Protein AF-A0A915EVC3-F1 (afdb_monomer_lite)

Organism: NCBI:txid166011

Foldseek 3Di:
DDPPPPDPFDKWFFALVLQLVLQQLLCVVAPDDPVLSNVLSCLQQLCLLLVNNVQHPLCSVVVSVVRVVVQAACVVVQLVQQLVCCVVPVGRDGDDDSHDDDGDPVVSVVVSVVSVLDLVSCVVVVPQFHRLQFWDALVRGRGRGSCRCVVNIHTQFQLGDDVVSPSVVRVVVQVVCQCVPAVVVVHAGDPRPDDPVDPPDDDPDDPVDDDDDVCRSSVVSSVVSVVVNGRMDGPVSVVSSVVVCVVSVGDRGDMDD

Secondary structure (DSSP, 8-state):
--S-----PPEEEE-HHHHHHHHHHHHTTS---HHHHHHHHHHHHHHHHTT-GGGTGGGHHHHHHHHHTT----HHHHHHHHHHHHHHHS-------S------HHHHHHHHHTTT-SHHHHHHTT-S---TTSEE-TTS-B-S-HHHHHTT-EEPPTTTTSTTTTHHHHHHHHHHHHIIIIITTT---GGGSPPTT---SPPSS-TTSPPPPTTHHHHHHHHHHHHHTSEEEEHHHHHHHHHHHHHHTPPPPPEE-

Structure (mmCIF, N/CA/C/O backbone):
data_AF-A0A915EVC3-F1
#
_entry.id   AF-A0A915EVC3-F1
#
loop_
_atom_site.group_PDB
_atom_site.id
_atom_site.type_symbol
_atom_site.label_atom_id
_atom_site.label_alt_id
_atom_site.label_comp_id
_atom_site.label_asym_id
_atom_site.label_entity_id
_atom_site.label_seq_id
_atom_site.pdbx_PDB_ins_code
_atom_site.Cartn_x
_atom_site.Cartn_y
_atom_site.Cartn_z
_atom_site.occupancy
_atom_site.B_iso_or_equiv
_atom_site.auth_seq_id
_atom_site.auth_comp_id
_atom_site.auth_asym_id
_atom_site.auth_atom_id
_atom_site.pdbx_PDB_model_num
ATOM 1 N N . MET A 1 1 ? 20.631 9.349 18.123 1.00 31.88 1 MET A N 1
ATOM 2 C CA . MET A 1 1 ? 19.531 9.405 19.107 1.00 31.88 1 MET A CA 1
ATOM 3 C C . MET A 1 1 ? 19.231 7.955 19.432 1.00 31.88 1 MET A C 1
ATOM 5 O O . MET A 1 1 ? 18.872 7.229 18.519 1.00 31.88 1 MET A O 1
ATOM 9 N N . SER A 1 2 ? 19.628 7.517 20.624 1.00 28.47 2 SER A N 1
ATOM 10 C CA . SER A 1 2 ? 19.847 6.119 21.016 1.00 28.47 2 SER A CA 1
ATOM 11 C C . SER A 1 2 ? 18.557 5.298 21.127 1.00 28.47 2 SER A C 1
ATOM 13 O O . SER A 1 2 ? 17.528 5.808 21.561 1.00 28.47 2 SER A O 1
ATOM 15 N N . GLU A 1 3 ? 18.653 4.015 20.769 1.00 35.81 3 GLU A N 1
ATOM 16 C CA . GLU A 1 3 ? 17.611 2.969 20.782 1.00 35.81 3 GLU A CA 1
ATOM 17 C C . GLU A 1 3 ? 17.155 2.527 22.196 1.00 35.81 3 GLU A C 1
ATOM 19 O O . GLU A 1 3 ? 16.534 1.484 22.354 1.00 35.81 3 GLU A O 1
ATOM 24 N N . GLU A 1 4 ? 17.399 3.318 23.243 1.00 32.06 4 GLU A N 1
ATOM 25 C CA . GLU A 1 4 ? 17.204 2.912 24.651 1.00 32.06 4 GLU A CA 1
ATOM 26 C C . GLU A 1 4 ? 15.920 3.446 25.314 1.00 32.06 4 GLU A C 1
ATOM 28 O O . GLU A 1 4 ? 15.832 3.513 26.535 1.00 32.06 4 GLU A O 1
ATOM 33 N N . ASN A 1 5 ? 14.890 3.813 24.544 1.00 31.42 5 ASN A N 1
ATOM 34 C CA . ASN A 1 5 ? 13.630 4.318 25.115 1.00 31.42 5 ASN A CA 1
ATOM 35 C C . ASN A 1 5 ? 12.365 3.592 24.621 1.00 31.42 5 ASN A C 1
ATOM 37 O O . ASN A 1 5 ? 11.284 4.180 24.593 1.00 31.42 5 ASN A O 1
ATOM 41 N N . GLN A 1 6 ? 12.470 2.307 24.266 1.00 40.84 6 GLN A N 1
ATOM 42 C CA . GLN A 1 6 ? 11.301 1.420 24.253 1.00 40.84 6 GLN A CA 1
ATOM 43 C C . GLN A 1 6 ? 11.012 0.989 25.697 1.00 40.84 6 GLN A C 1
ATOM 45 O O . GLN A 1 6 ? 11.410 -0.080 26.144 1.00 40.84 6 GLN A O 1
ATOM 50 N N . LEU A 1 7 ? 10.355 1.877 26.449 1.00 40.34 7 LEU A N 1
ATOM 51 C CA . LEU A 1 7 ? 9.610 1.496 27.650 1.00 40.34 7 LEU A CA 1
ATOM 52 C C . LEU A 1 7 ? 8.719 0.291 27.306 1.00 40.34 7 LEU A C 1
ATOM 54 O O . LEU A 1 7 ? 8.200 0.257 26.191 1.00 40.34 7 LEU A O 1
ATOM 58 N N . ASP A 1 8 ? 8.544 -0.646 28.246 1.00 50.94 8 ASP A N 1
ATOM 59 C CA . ASP A 1 8 ? 7.590 -1.772 28.216 1.00 50.94 8 ASP A CA 1
ATOM 60 C C . ASP A 1 8 ? 6.157 -1.277 27.922 1.00 50.94 8 ASP A C 1
ATOM 62 O O . ASP A 1 8 ? 5.292 -1.187 28.798 1.00 50.94 8 ASP A O 1
ATOM 66 N N . GLU A 1 9 ? 5.895 -0.868 26.685 1.00 67.00 9 GLU A N 1
ATOM 67 C CA . GLU A 1 9 ? 4.601 -0.369 26.275 1.00 67.00 9 GLU A CA 1
ATOM 68 C C . GLU A 1 9 ? 3.701 -1.579 26.093 1.00 67.00 9 GLU A C 1
ATOM 70 O O . GLU A 1 9 ? 3.954 -2.460 25.272 1.00 67.00 9 GLU A O 1
ATOM 75 N N . GLN A 1 10 ? 2.642 -1.637 26.896 1.00 77.81 10 GLN A N 1
ATOM 76 C CA . GLN A 1 10 ? 1.689 -2.725 26.812 1.00 77.81 10 GLN A CA 1
ATOM 77 C C . GLN A 1 10 ? 1.092 -2.773 25.397 1.00 77.81 10 GLN A C 1
ATOM 79 O O . GLN A 1 10 ? 0.474 -1.806 24.933 1.00 77.81 10 GLN A O 1
ATOM 84 N N . LEU A 1 11 ? 1.270 -3.919 24.743 1.00 86.31 11 LEU A N 1
ATOM 85 C CA . LEU A 1 11 ? 0.758 -4.201 23.411 1.00 86.31 11 LEU A CA 1
ATOM 86 C C . LEU A 1 11 ? -0.601 -4.896 23.499 1.00 86.31 11 LEU A C 1
ATOM 88 O O . LEU A 1 11 ? -0.878 -5.656 24.428 1.00 86.31 11 LEU A O 1
ATOM 92 N N . TRP A 1 12 ? -1.451 -4.619 22.518 1.00 91.19 12 TRP A N 1
ATOM 93 C CA . TRP A 1 12 ? -2.783 -5.197 22.390 1.00 91.19 12 TRP A CA 1
ATOM 94 C C . TRP A 1 12 ? -2.945 -5.816 21.015 1.00 91.19 12 TRP A C 1
ATOM 96 O O . TRP A 1 12 ? -2.473 -5.257 20.031 1.00 91.19 12 TRP A O 1
ATOM 106 N N . VAL A 1 13 ? -3.649 -6.940 20.932 1.00 92.81 13 VAL A N 1
ATOM 107 C CA . VAL A 1 13 ? -3.872 -7.643 19.668 1.00 92.81 13 VAL A CA 1
ATOM 108 C C . VAL A 1 13 ? -5.344 -7.593 19.284 1.00 92.81 13 VAL A C 1
ATOM 110 O O . VAL A 1 13 ? -6.217 -7.960 20.076 1.00 92.81 13 VAL A O 1
ATOM 113 N N . VAL A 1 14 ? -5.610 -7.186 18.042 1.00 93.12 14 VAL A N 1
ATOM 114 C CA . VAL A 1 14 ? -6.954 -7.083 17.456 1.00 93.12 14 VAL A CA 1
ATOM 115 C C . VAL A 1 14 ? -7.021 -7.926 16.188 1.00 93.12 14 VAL A C 1
ATOM 117 O O . VAL A 1 14 ? -6.166 -7.805 15.312 1.00 93.12 14 VAL A O 1
ATOM 120 N N . SER A 1 15 ? -8.021 -8.796 16.050 1.00 93.00 15 SER A N 1
ATOM 121 C CA . SER A 1 15 ? -8.154 -9.595 14.826 1.00 93.00 15 SER A CA 1
ATOM 122 C C . SER A 1 15 ? -8.570 -8.720 13.634 1.00 93.00 15 SER A C 1
ATOM 124 O O . SER A 1 15 ? -9.303 -7.743 13.791 1.00 93.00 15 SER A O 1
ATOM 126 N N . GLN A 1 16 ? -8.131 -9.085 12.423 1.00 90.69 16 GLN A N 1
ATOM 127 C CA . GLN A 1 16 ? -8.548 -8.402 11.185 1.00 90.69 16 GLN A CA 1
ATOM 128 C C . GLN A 1 16 ? -10.070 -8.380 11.025 1.00 90.69 16 GLN A C 1
ATOM 130 O O . GLN A 1 16 ? -10.628 -7.363 10.626 1.00 90.69 16 GLN A O 1
ATOM 135 N N . GLU A 1 17 ? -10.739 -9.467 11.409 1.00 90.88 17 GLU A N 1
ATOM 136 C CA . GLU A 1 17 ? -12.19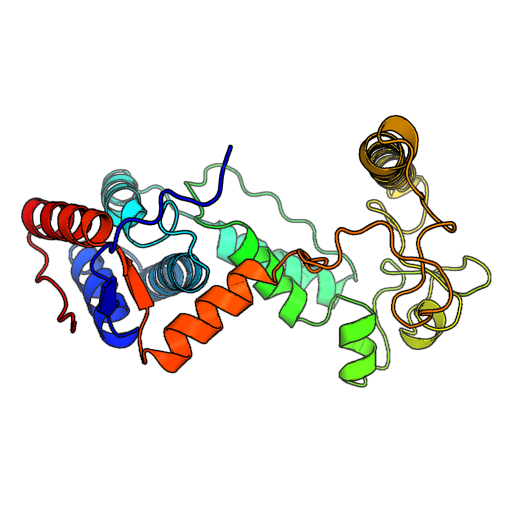6 -9.573 11.369 1.00 90.88 17 GLU A CA 1
ATOM 137 C C . GLU A 1 17 ? -12.869 -8.532 12.275 1.00 90.88 17 GLU A C 1
ATOM 139 O O . GLU A 1 17 ? -13.809 -7.858 11.862 1.00 90.88 17 GLU A O 1
ATOM 144 N N . GLU A 1 18 ? -12.366 -8.354 13.497 1.00 92.31 18 GLU A N 1
ATOM 145 C CA . GLU A 1 18 ? -12.898 -7.372 14.439 1.00 92.31 18 GLU A CA 1
ATOM 146 C C . GLU A 1 18 ? -12.668 -5.931 13.961 1.00 92.31 18 GLU A C 1
ATOM 148 O O . GLU A 1 18 ? -13.564 -5.092 14.063 1.00 92.31 18 GLU A O 1
ATOM 153 N N . MET A 1 19 ? -11.513 -5.645 13.352 1.00 91.19 19 MET A N 1
ATOM 154 C CA . MET A 1 19 ? -11.267 -4.336 12.733 1.00 91.19 19 MET A CA 1
ATOM 155 C C . MET A 1 19 ? -12.185 -4.076 11.546 1.00 91.19 19 MET A C 1
ATOM 157 O O . MET A 1 19 ? -12.731 -2.981 11.416 1.00 91.19 19 MET A O 1
ATOM 161 N N . GLN A 1 20 ? -12.397 -5.079 10.698 1.00 91.19 20 GLN A N 1
ATOM 162 C CA . GLN A 1 20 ? -13.287 -4.955 9.555 1.00 91.19 20 GLN A CA 1
ATOM 163 C C . GLN A 1 20 ? -14.728 -4.704 10.015 1.00 91.19 20 GLN A C 1
ATOM 165 O O . GLN A 1 20 ? -15.369 -3.771 9.529 1.00 91.19 20 GLN A O 1
ATOM 170 N N . LYS A 1 21 ? -15.212 -5.453 11.016 1.00 90.44 21 LYS A N 1
ATOM 171 C CA . LYS A 1 21 ? -16.520 -5.218 11.652 1.00 90.44 21 LYS A CA 1
ATOM 172 C C . LYS A 1 21 ? -16.631 -3.805 12.215 1.00 90.44 21 LYS A C 1
ATOM 174 O O . LYS A 1 21 ? -17.657 -3.157 12.008 1.00 90.44 21 LYS A O 1
ATOM 179 N N . PHE A 1 22 ? -15.596 -3.317 12.895 1.00 91.44 22 PHE A N 1
ATOM 180 C CA . PHE A 1 22 ? -15.575 -1.969 13.459 1.00 91.44 22 PHE A CA 1
ATOM 181 C C . PHE A 1 22 ? -15.708 -0.890 12.378 1.00 91.44 22 PHE A C 1
ATOM 183 O O . PHE A 1 22 ? -16.566 -0.016 12.495 1.00 91.44 22 PHE A O 1
ATOM 190 N N . ILE A 1 23 ? -14.927 -0.984 11.296 1.00 90.69 23 ILE A N 1
ATOM 191 C CA . ILE A 1 23 ? -14.973 -0.024 10.181 1.00 90.69 23 ILE A CA 1
ATOM 192 C C . ILE A 1 23 ? -16.327 -0.081 9.467 1.00 90.69 23 ILE A C 1
ATOM 194 O O . ILE A 1 23 ? -16.936 0.960 9.232 1.00 90.69 23 ILE A O 1
ATOM 198 N N . ILE A 1 24 ? -16.835 -1.278 9.159 1.00 88.75 24 ILE A N 1
ATOM 199 C CA . ILE A 1 24 ? -18.139 -1.441 8.500 1.00 88.75 24 ILE A CA 1
ATOM 200 C C . ILE A 1 24 ? -19.255 -0.861 9.374 1.00 88.75 24 ILE A C 1
ATOM 202 O O . ILE A 1 24 ? -20.091 -0.107 8.882 1.00 88.75 24 ILE A O 1
ATOM 206 N N . THR A 1 25 ? -19.239 -1.141 10.679 1.00 88.19 25 THR A N 1
ATOM 207 C CA . THR A 1 25 ? -20.241 -0.616 11.620 1.00 88.19 25 THR A CA 1
ATOM 208 C C . THR A 1 25 ? -20.174 0.906 11.721 1.00 88.19 25 THR A C 1
ATOM 210 O O . THR A 1 25 ? -21.212 1.564 11.718 1.00 88.19 25 THR A O 1
ATOM 213 N N . ALA A 1 26 ? -18.968 1.480 11.745 1.00 87.00 26 ALA A N 1
ATOM 214 C CA . ALA A 1 26 ? -18.770 2.928 11.728 1.00 87.00 26 ALA A CA 1
ATOM 215 C C . ALA A 1 26 ? -19.389 3.590 10.489 1.00 87.00 26 ALA A C 1
ATOM 217 O O . ALA A 1 26 ? -19.908 4.703 10.558 1.00 87.00 26 ALA A O 1
ATOM 218 N N . MET A 1 27 ? -19.342 2.889 9.358 1.00 83.38 27 MET A N 1
ATOM 219 C CA . MET A 1 27 ? -19.749 3.395 8.050 1.00 83.38 27 MET A CA 1
ATOM 220 C C . MET A 1 27 ? -21.208 3.059 7.701 1.00 83.38 27 MET A C 1
ATOM 222 O O . MET A 1 27 ? -21.768 3.677 6.801 1.00 83.38 27 MET A O 1
ATOM 226 N N . ALA A 1 28 ? -21.855 2.145 8.435 1.00 79.06 28 ALA A N 1
ATOM 227 C CA . ALA A 1 28 ? -23.234 1.704 8.196 1.00 79.06 28 ALA A CA 1
ATOM 228 C C . ALA A 1 28 ? -24.277 2.834 8.304 1.00 79.06 28 ALA A C 1
ATOM 230 O O . ALA A 1 28 ? -25.334 2.774 7.683 1.00 79.06 28 ALA A O 1
ATOM 231 N N . GLY A 1 29 ? -23.982 3.884 9.076 1.00 66.88 29 GLY A N 1
ATOM 232 C CA . GLY A 1 29 ? -24.836 5.070 9.203 1.00 66.88 29 GLY A CA 1
ATOM 233 C C . GLY A 1 29 ? -24.695 6.076 8.057 1.00 66.88 29 GLY A C 1
ATOM 234 O O . GLY A 1 29 ? -25.258 7.169 8.135 1.00 66.88 29 GLY A O 1
ATOM 235 N N . VAL A 1 30 ? -23.912 5.754 7.025 1.00 71.00 30 VAL A N 1
ATOM 236 C CA . VAL A 1 30 ? -23.492 6.697 5.993 1.00 71.00 30 VAL A CA 1
ATOM 237 C C . VAL A 1 30 ? -23.928 6.206 4.609 1.00 71.00 30 VAL A C 1
ATOM 239 O O . VAL A 1 30 ? -23.794 5.032 4.289 1.00 71.00 30 VAL A O 1
ATOM 242 N N . ASN A 1 31 ? -24.470 7.103 3.776 1.00 71.00 31 ASN A N 1
ATOM 243 C CA . ASN A 1 31 ? -24.999 6.769 2.447 1.00 71.00 31 ASN A CA 1
ATOM 244 C C . ASN A 1 31 ? -23.873 6.557 1.415 1.00 71.00 31 ASN A C 1
ATOM 246 O O . ASN A 1 31 ? -23.641 7.406 0.549 1.00 71.00 31 ASN A O 1
ATOM 250 N N . VAL A 1 32 ? -23.139 5.455 1.560 1.00 75.00 32 VAL A N 1
ATOM 251 C CA . VAL A 1 32 ? -22.012 5.048 0.712 1.00 75.00 32 VAL A CA 1
ATOM 252 C C . VAL A 1 32 ? -22.245 3.629 0.212 1.00 75.00 32 VAL A C 1
ATOM 254 O O . VAL A 1 32 ? -22.782 2.791 0.930 1.00 75.00 32 VAL A O 1
ATOM 257 N N . GLU A 1 33 ? -21.817 3.359 -1.019 1.00 80.00 33 GLU A N 1
ATOM 258 C CA . GLU A 1 33 ? -21.847 2.018 -1.600 1.00 80.00 33 GLU A CA 1
ATOM 259 C C . GLU A 1 33 ? -21.004 1.041 -0.767 1.00 80.00 33 GLU A C 1
ATOM 261 O O . GLU A 1 33 ? -19.849 1.324 -0.442 1.00 80.00 33 GLU A O 1
ATOM 266 N N . GLU A 1 34 ? -21.546 -0.143 -0.481 1.00 82.06 34 GLU A N 1
ATOM 267 C CA . GLU A 1 34 ? -20.909 -1.161 0.369 1.00 82.06 34 GLU A CA 1
ATOM 268 C C . GLU A 1 34 ? -19.486 -1.514 -0.096 1.00 82.06 34 GLU A C 1
ATOM 270 O O . GLU A 1 34 ? -18.552 -1.578 0.702 1.00 82.06 34 GLU A O 1
ATOM 275 N N . ASN A 1 35 ? -19.282 -1.635 -1.411 1.00 82.75 35 ASN A N 1
ATOM 276 C CA . ASN A 1 35 ? -17.968 -1.913 -1.989 1.00 82.75 35 ASN A CA 1
ATOM 277 C C . ASN A 1 35 ? -16.926 -0.826 -1.656 1.00 82.75 35 ASN A C 1
ATOM 279 O O . ASN A 1 35 ? -15.756 -1.133 -1.449 1.00 82.75 35 ASN A O 1
ATOM 283 N N . GLN A 1 36 ? -17.330 0.445 -1.564 1.00 80.19 36 GLN A N 1
ATOM 284 C CA . GLN A 1 36 ? -16.410 1.526 -1.192 1.00 80.19 36 GLN A CA 1
ATOM 285 C C . GLN A 1 36 ? -16.030 1.459 0.291 1.00 80.19 36 GLN A C 1
ATOM 287 O O . GLN A 1 36 ? -14.900 1.790 0.650 1.00 80.19 36 GLN A O 1
ATOM 292 N N . VAL A 1 37 ? -16.950 1.007 1.147 1.00 85.44 37 VAL A N 1
ATOM 293 C CA . VAL A 1 37 ? -16.682 0.783 2.574 1.00 85.44 37 VAL A CA 1
ATOM 294 C C . VAL A 1 37 ? -15.689 -0.362 2.757 1.00 85.44 37 VAL A C 1
ATOM 296 O O . VAL A 1 37 ? -14.730 -0.212 3.510 1.00 85.44 37 VAL A O 1
ATOM 299 N N . ILE A 1 38 ? -15.869 -1.467 2.027 1.00 87.25 38 ILE A N 1
ATOM 300 C CA . ILE A 1 38 ? -14.943 -2.610 2.041 1.00 87.25 38 ILE A CA 1
ATOM 301 C C . ILE A 1 38 ? -13.549 -2.174 1.578 1.00 87.25 38 ILE A C 1
ATOM 303 O O . ILE A 1 38 ? -12.561 -2.422 2.259 1.00 87.25 38 ILE A O 1
ATOM 307 N N . GLN A 1 39 ? -13.474 -1.438 0.469 1.00 86.19 39 GLN A N 1
ATOM 308 C CA . GLN A 1 39 ? -12.218 -0.911 -0.062 1.00 86.19 39 GLN A CA 1
ATOM 309 C C . GLN A 1 39 ? -11.489 0.025 0.913 1.00 86.19 39 GLN A C 1
ATOM 311 O O . GLN A 1 39 ? -10.263 -0.022 1.025 1.00 86.19 39 GLN A O 1
ATOM 316 N N . LEU A 1 40 ? -12.230 0.878 1.624 1.00 88.00 40 LEU A N 1
ATOM 317 C CA . LEU A 1 40 ? -11.660 1.712 2.675 1.00 88.00 40 LEU A CA 1
ATOM 318 C C . LEU A 1 40 ? -11.161 0.857 3.845 1.00 88.00 40 LEU A C 1
ATOM 320 O O . LEU A 1 40 ? -10.068 1.108 4.345 1.00 88.00 40 LEU A O 1
ATOM 324 N N . ALA A 1 41 ? -11.935 -0.143 4.271 1.00 91.12 41 ALA A N 1
ATOM 325 C CA . ALA A 1 41 ? -11.537 -1.037 5.351 1.00 91.12 41 ALA A CA 1
ATOM 326 C C . ALA A 1 41 ? -10.220 -1.753 5.026 1.00 91.12 41 ALA A C 1
ATOM 328 O O . ALA A 1 41 ? -9.297 -1.705 5.837 1.00 91.12 41 ALA A O 1
ATOM 329 N N . ASP A 1 42 ? -10.098 -2.306 3.818 1.00 91.00 42 ASP A N 1
ATOM 330 C CA . ASP A 1 42 ? -8.876 -2.957 3.342 1.00 91.00 42 ASP A CA 1
ATOM 331 C C . ASP A 1 42 ? -7.676 -2.000 3.380 1.00 91.00 42 ASP A C 1
ATOM 333 O O . ASP A 1 42 ? -6.616 -2.357 3.887 1.00 91.00 42 ASP A O 1
ATOM 337 N N . LEU A 1 43 ? -7.847 -0.761 2.905 1.00 89.62 43 LEU A N 1
ATOM 338 C CA . LEU A 1 43 ? -6.801 0.267 2.916 1.00 89.62 43 LEU A CA 1
ATOM 339 C C . LEU A 1 43 ? -6.317 0.604 4.336 1.00 89.62 43 LEU A C 1
ATOM 341 O O . LEU A 1 43 ? -5.109 0.717 4.559 1.00 89.62 43 LEU A O 1
ATOM 345 N N . LEU A 1 44 ? -7.239 0.795 5.287 1.00 91.81 44 LEU A N 1
ATOM 346 C CA . LEU A 1 44 ? -6.891 1.156 6.666 1.00 91.81 44 LEU A CA 1
ATOM 347 C C . LEU A 1 44 ? -6.250 -0.016 7.413 1.00 91.81 44 LEU A C 1
ATOM 349 O O . LEU A 1 44 ? -5.234 0.171 8.081 1.00 91.81 44 LEU A O 1
ATOM 353 N N . ILE A 1 45 ? -6.800 -1.221 7.252 1.00 93.81 45 ILE A N 1
ATOM 354 C CA . ILE A 1 45 ? -6.251 -2.451 7.833 1.00 93.81 45 ILE A CA 1
ATOM 355 C C . ILE A 1 45 ? -4.856 -2.719 7.264 1.00 93.81 45 ILE A C 1
ATOM 357 O O . ILE A 1 45 ? -3.941 -3.067 8.002 1.00 93.81 45 ILE A O 1
ATOM 361 N N . GLU A 1 46 ? -4.655 -2.516 5.963 1.00 88.94 46 GLU A N 1
ATOM 362 C CA . GLU A 1 46 ? -3.358 -2.705 5.319 1.00 88.94 46 GLU A CA 1
ATOM 363 C C . GLU A 1 46 ? -2.308 -1.682 5.781 1.00 88.94 46 GLU A C 1
ATOM 365 O O . GLU A 1 46 ? -1.126 -2.019 5.867 1.00 88.94 46 GLU A O 1
ATOM 370 N N . ALA A 1 47 ? -2.711 -0.453 6.115 1.00 86.00 47 ALA A N 1
ATOM 371 C CA . ALA A 1 47 ? -1.818 0.515 6.750 1.00 86.00 47 ALA A CA 1
ATOM 372 C C . ALA A 1 47 ? -1.377 0.046 8.141 1.00 86.00 47 ALA A C 1
ATOM 374 O O . ALA A 1 47 ? -0.182 0.045 8.444 1.00 86.00 47 ALA A O 1
ATOM 375 N N . ASP A 1 48 ? -2.328 -0.405 8.956 1.00 91.62 48 ASP A N 1
ATOM 376 C CA . ASP A 1 48 ? -2.065 -0.883 10.310 1.00 91.62 48 ASP A CA 1
ATOM 377 C C . ASP A 1 48 ? -1.242 -2.180 10.331 1.00 91.62 48 ASP A C 1
ATOM 379 O O . ASP A 1 48 ? -0.324 -2.310 11.140 1.00 91.62 48 ASP A O 1
ATOM 383 N N . LEU A 1 49 ? -1.475 -3.104 9.391 1.00 88.19 49 LEU A N 1
ATOM 384 C CA . LEU A 1 49 ? -0.683 -4.334 9.249 1.00 88.19 49 LEU A CA 1
ATOM 385 C C . LEU A 1 49 ? 0.792 -4.042 8.985 1.00 88.19 49 LEU A C 1
ATOM 387 O O . LEU A 1 49 ? 1.653 -4.827 9.371 1.00 88.19 49 LEU A O 1
ATOM 391 N N . ARG A 1 50 ? 1.082 -2.901 8.365 1.00 79.75 50 ARG A N 1
ATOM 392 C CA . ARG A 1 50 ? 2.435 -2.456 8.033 1.00 79.75 50 ARG A CA 1
ATOM 393 C C . ARG A 1 50 ? 3.050 -1.518 9.067 1.00 79.75 50 ARG A C 1
ATOM 395 O O . ARG A 1 50 ? 4.123 -0.985 8.816 1.00 79.75 50 ARG A O 1
ATOM 402 N N . GLY A 1 51 ? 2.380 -1.294 10.197 1.00 79.69 51 GLY A N 1
ATOM 403 C CA . GLY A 1 51 ? 2.864 -0.418 11.267 1.00 79.69 51 GLY A CA 1
ATOM 404 C C . GLY A 1 51 ? 2.677 1.075 10.979 1.00 79.69 51 GLY A C 1
ATOM 405 O O . GLY A 1 51 ? 3.176 1.923 11.715 1.00 79.69 51 GLY A O 1
ATOM 406 N N . HIS A 1 52 ? 1.925 1.435 9.934 1.00 82.75 52 HIS A N 1
ATOM 407 C CA . HIS A 1 52 ? 1.645 2.826 9.564 1.00 82.75 52 HIS A CA 1
ATOM 408 C C . HIS A 1 52 ? 0.355 3.332 10.223 1.00 82.75 52 HIS A C 1
ATOM 410 O O . HIS A 1 52 ? -0.561 3.811 9.551 1.00 82.75 52 HIS A O 1
ATOM 416 N N . HIS A 1 53 ? 0.283 3.263 11.556 1.00 85.44 53 HIS A N 1
ATOM 417 C CA . HIS A 1 53 ? -0.941 3.549 12.324 1.00 85.44 53 HIS A CA 1
ATOM 418 C C . HIS A 1 53 ? -1.523 4.948 12.112 1.00 85.44 53 HIS A C 1
ATOM 420 O O . HIS A 1 53 ? -2.735 5.149 12.159 1.00 85.44 53 HIS A O 1
ATOM 426 N N . SER A 1 54 ? -0.675 5.931 11.808 1.00 78.06 54 SER A N 1
ATOM 427 C CA . SER A 1 54 ? -1.095 7.295 11.462 1.00 78.06 54 SER A CA 1
ATOM 428 C C . SER A 1 54 ? -1.934 7.380 10.180 1.00 78.06 54 SER A C 1
ATOM 430 O O . SER A 1 54 ? -2.540 8.420 9.922 1.00 78.06 54 SER A O 1
ATOM 432 N N . HIS A 1 55 ? -1.971 6.316 9.375 1.00 83.38 55 HIS A N 1
ATOM 433 C CA . HIS A 1 55 ? -2.720 6.212 8.123 1.00 83.38 55 HIS A CA 1
ATOM 434 C C . HIS A 1 55 ? -3.724 5.044 8.113 1.00 83.38 55 HIS A C 1
ATOM 436 O O . HIS A 1 55 ? -4.441 4.892 7.123 1.00 83.38 55 HIS A O 1
ATOM 442 N N . GLY A 1 56 ? -3.784 4.257 9.194 1.00 88.25 56 GLY A N 1
ATOM 443 C CA . GLY A 1 56 ? -4.764 3.193 9.422 1.00 88.25 56 GLY A CA 1
ATOM 444 C C . GLY A 1 56 ? -5.996 3.689 10.171 1.00 88.25 56 GLY A C 1
ATOM 445 O O . GLY A 1 56 ? -6.525 4.763 9.868 1.00 88.25 56 GLY A O 1
ATOM 446 N N . LEU A 1 57 ? -6.459 2.937 11.171 1.00 89.75 57 LEU A N 1
ATOM 447 C CA . LEU A 1 57 ? -7.690 3.244 11.912 1.00 89.75 57 LEU A CA 1
ATOM 448 C C . LEU A 1 57 ? -7.724 4.642 12.550 1.00 89.75 57 LEU A C 1
ATOM 450 O O . LEU A 1 57 ? -8.803 5.225 12.658 1.00 89.75 57 LEU A O 1
ATOM 454 N N . ASN A 1 58 ? -6.576 5.241 12.884 1.00 87.12 58 ASN A N 1
ATOM 455 C CA . ASN A 1 58 ? -6.522 6.623 13.387 1.00 87.12 58 ASN A CA 1
ATOM 456 C C . ASN A 1 58 ? -7.074 7.658 12.391 1.00 87.12 58 ASN A C 1
ATOM 458 O O . ASN A 1 58 ? -7.389 8.783 12.771 1.00 87.12 58 ASN A O 1
ATOM 462 N N . ARG A 1 59 ? -7.194 7.307 11.105 1.00 86.31 59 ARG A N 1
ATOM 463 C CA . ARG A 1 59 ? -7.801 8.164 10.079 1.00 86.31 59 ARG A CA 1
ATOM 464 C C . ARG A 1 59 ? -9.292 7.932 9.893 1.00 86.31 59 ARG A C 1
ATOM 466 O O . ARG A 1 59 ? -9.895 8.672 9.122 1.00 86.31 59 ARG A O 1
ATOM 473 N N . LEU A 1 60 ? -9.906 6.970 10.583 1.00 87.06 60 LEU A N 1
ATOM 474 C CA . LEU A 1 60 ? -11.326 6.656 10.409 1.00 87.06 60 LEU A CA 1
ATOM 475 C C . LEU A 1 60 ? -12.222 7.885 10.626 1.00 87.06 60 LEU A C 1
ATOM 477 O O . LEU A 1 60 ? -13.128 8.121 9.832 1.00 87.06 60 LEU A O 1
ATOM 481 N N . SER A 1 61 ? -11.927 8.713 11.633 1.00 83.69 61 SER A N 1
ATOM 482 C CA . SER A 1 61 ? -12.646 9.970 11.894 1.00 83.69 61 SER A CA 1
ATOM 483 C C . SER A 1 61 ? -12.631 10.923 10.694 1.00 83.69 61 SER A C 1
ATOM 485 O O . SER A 1 61 ? -13.675 11.459 10.335 1.00 83.69 61 SER A O 1
ATOM 487 N N . VAL A 1 62 ? -11.488 11.061 10.015 1.00 82.62 62 VAL A N 1
ATOM 488 C CA . VAL A 1 62 ? -11.346 11.892 8.807 1.00 82.62 62 VAL A CA 1
ATOM 489 C C . VAL A 1 62 ? -12.265 11.391 7.693 1.00 82.62 62 VAL A C 1
ATOM 491 O O . VAL A 1 62 ? -12.920 12.186 7.027 1.00 82.62 62 VAL A O 1
ATOM 494 N N . TYR A 1 63 ? -12.366 10.074 7.492 1.00 82.12 63 TYR A N 1
ATOM 495 C CA . TYR A 1 63 ? -13.268 9.521 6.476 1.00 82.12 63 TYR A CA 1
ATOM 496 C C . TYR A 1 63 ? -14.742 9.706 6.849 1.00 82.12 63 TYR A C 1
ATOM 498 O O . TYR A 1 63 ? -15.540 10.076 5.989 1.00 82.12 63 TYR A O 1
ATOM 506 N N . LEU A 1 64 ? -15.100 9.525 8.123 1.00 80.31 64 LEU A N 1
ATOM 507 C CA . LEU A 1 64 ? -16.459 9.776 8.614 1.00 80.31 64 LEU A CA 1
ATOM 508 C C . LEU A 1 64 ? -16.874 11.247 8.439 1.00 80.31 64 LEU A C 1
ATOM 510 O O . LEU A 1 64 ? -18.035 11.530 8.141 1.00 80.31 64 LEU A O 1
ATOM 514 N N . GLU A 1 65 ? -15.940 12.187 8.589 1.00 76.94 65 GLU A N 1
ATOM 515 C CA . GLU A 1 65 ? -16.160 13.616 8.335 1.00 76.94 65 GLU A CA 1
ATOM 516 C C . GLU A 1 65 ? -16.273 13.926 6.838 1.00 76.94 65 GLU A C 1
ATOM 518 O O . GLU A 1 65 ? -17.240 14.562 6.415 1.00 76.94 65 GLU A O 1
ATOM 523 N N . ASN A 1 66 ? -15.355 13.405 6.022 1.00 70.94 66 ASN A N 1
ATOM 524 C CA . ASN A 1 66 ? -15.328 13.630 4.575 1.00 70.94 66 ASN A CA 1
ATOM 525 C C . ASN A 1 66 ? -16.593 13.126 3.866 1.00 70.94 66 ASN A C 1
ATOM 527 O O . ASN A 1 66 ? -17.048 13.703 2.876 1.00 70.94 66 ASN A O 1
ATOM 531 N N . ILE A 1 67 ? -17.216 12.063 4.374 1.00 66.44 67 ILE A N 1
ATOM 532 C CA . ILE A 1 67 ? -18.448 11.575 3.760 1.00 66.44 67 ILE A CA 1
ATOM 533 C C . ILE A 1 67 ? -19.645 12.474 4.089 1.00 66.44 67 ILE A C 1
ATOM 535 O O . ILE A 1 67 ? -20.533 12.632 3.247 1.00 66.44 67 ILE A O 1
ATOM 539 N N . LYS A 1 68 ? -19.664 13.150 5.248 1.00 63.62 68 LYS A N 1
ATOM 540 C CA . LYS A 1 68 ? -20.702 14.160 5.534 1.00 63.62 68 LYS A CA 1
ATOM 541 C C . LYS A 1 68 ? -20.690 15.283 4.493 1.00 63.62 68 LYS A C 1
ATOM 543 O O . LYS A 1 68 ? -21.751 15.808 4.164 1.00 63.62 68 LYS A O 1
ATOM 548 N N . VAL A 1 69 ? -19.520 15.599 3.931 1.00 58.66 69 VAL A N 1
ATOM 549 C CA . VAL A 1 69 ? -19.349 16.594 2.857 1.00 58.66 69 VAL A CA 1
ATOM 550 C C . VAL A 1 69 ? -19.441 16.000 1.438 1.00 58.66 69 VAL A C 1
ATOM 552 O O . VAL A 1 69 ? -19.255 16.720 0.463 1.00 58.66 69 VAL A O 1
ATOM 555 N N . LYS A 1 70 ? -19.826 14.718 1.299 1.00 63.78 70 LYS A N 1
ATOM 556 C CA . LYS A 1 70 ? -19.997 13.972 0.028 1.00 63.78 70 LYS A CA 1
ATOM 557 C C . LYS A 1 70 ? -18.749 13.890 -0.858 1.00 63.78 70 LYS A C 1
ATOM 559 O O . LYS A 1 70 ? -18.860 13.610 -2.055 1.00 63.78 70 LYS A O 1
ATOM 564 N N . GLU A 1 71 ? -17.566 14.095 -0.301 1.00 60.00 71 GLU A N 1
ATOM 565 C CA . GLU A 1 71 ? -16.329 13.974 -1.060 1.00 60.00 71 GLU A CA 1
ATOM 566 C C . GLU A 1 71 ? -15.907 12.495 -1.178 1.00 60.00 71 GLU A C 1
ATOM 568 O O . GLU A 1 71 ? -16.030 11.711 -0.232 1.00 60.00 71 GLU A O 1
ATOM 573 N N . LYS A 1 72 ? -15.428 12.086 -2.360 1.00 65.12 72 LYS A N 1
ATOM 574 C CA . LYS A 1 72 ? -15.123 10.681 -2.685 1.00 65.12 72 LYS A CA 1
ATOM 575 C C . LYS A 1 72 ? -13.618 10.463 -2.834 1.00 65.12 72 LYS A C 1
ATOM 577 O O . LYS A 1 72 ? -12.938 11.238 -3.498 1.00 65.12 72 LYS A O 1
ATOM 582 N N . ASN A 1 73 ? -13.110 9.353 -2.299 1.00 73.19 73 ASN A N 1
ATOM 583 C CA . ASN A 1 73 ? -11.774 8.858 -2.631 1.00 73.19 73 ASN A CA 1
ATOM 584 C C . ASN A 1 73 ? -11.844 8.031 -3.929 1.00 73.19 73 ASN A C 1
ATOM 586 O O . ASN A 1 73 ? -12.561 7.033 -3.999 1.00 73.19 73 ASN A O 1
ATOM 590 N N . ASN A 1 74 ? -11.108 8.450 -4.958 1.00 80.44 74 ASN A N 1
ATOM 591 C CA . ASN A 1 74 ? -11.041 7.790 -6.269 1.00 80.44 74 ASN A CA 1
ATOM 592 C C . ASN A 1 74 ? -9.696 7.085 -6.546 1.00 80.44 74 ASN A C 1
ATOM 594 O O . ASN A 1 74 ? -9.504 6.560 -7.643 1.00 80.44 74 ASN A O 1
ATOM 598 N N . ALA A 1 75 ? -8.773 7.026 -5.579 1.00 82.62 75 ALA A N 1
ATOM 599 C CA . ALA A 1 75 ? -7.415 6.520 -5.789 1.00 82.62 75 ALA A CA 1
ATOM 600 C C . ALA A 1 75 ? -7.369 5.031 -6.182 1.00 82.62 75 ALA A C 1
ATOM 602 O O . ALA A 1 75 ? -6.567 4.637 -7.033 1.00 82.62 75 ALA A O 1
ATOM 603 N N . ILE A 1 76 ? -8.266 4.208 -5.627 1.00 87.38 76 ILE A N 1
ATOM 604 C CA . ILE A 1 76 ? -8.378 2.783 -5.983 1.00 87.38 76 ILE A CA 1
ATOM 605 C C . ILE A 1 76 ? -8.842 2.630 -7.433 1.00 87.38 76 ILE A C 1
ATOM 607 O O . ILE A 1 76 ? -8.212 1.904 -8.198 1.00 87.38 76 ILE A O 1
ATOM 611 N N . PHE A 1 77 ? -9.874 3.376 -7.838 1.00 89.19 77 PHE A N 1
ATOM 612 C CA . PHE A 1 77 ? -10.340 3.395 -9.226 1.00 89.19 77 PHE A CA 1
ATOM 613 C C . PHE A 1 77 ? -9.228 3.834 -10.186 1.00 89.19 77 PHE A C 1
ATOM 615 O O . PHE A 1 77 ? -8.989 3.177 -11.198 1.00 89.19 77 PHE A O 1
ATOM 622 N N . CYS A 1 78 ? -8.511 4.913 -9.859 1.00 86.81 78 CYS A N 1
ATOM 623 C CA . CYS A 1 78 ? -7.397 5.391 -10.675 1.00 86.81 78 CYS A CA 1
ATOM 624 C C . CYS A 1 78 ? -6.278 4.347 -10.784 1.00 86.81 78 CYS A C 1
ATOM 626 O O . CYS A 1 78 ? -5.719 4.164 -11.864 1.00 86.81 78 CYS A O 1
ATOM 628 N N . THR A 1 79 ? -5.992 3.629 -9.697 1.00 86.06 79 THR A N 1
ATOM 629 C CA . THR A 1 79 ? -5.019 2.529 -9.675 1.00 86.06 79 THR A CA 1
ATOM 630 C C . THR A 1 79 ? -5.458 1.372 -10.567 1.00 86.06 79 THR A C 1
ATOM 632 O O . THR A 1 79 ? -4.667 0.891 -11.373 1.00 86.06 79 THR A O 1
ATOM 635 N N . ASP A 1 80 ? -6.720 0.951 -10.480 1.00 90.88 80 ASP A N 1
ATOM 636 C CA . ASP A 1 80 ? -7.269 -0.120 -11.318 1.00 90.88 80 ASP A CA 1
ATOM 637 C C . ASP A 1 80 ? -7.275 0.260 -12.803 1.00 90.88 80 ASP A C 1
ATOM 639 O O . ASP A 1 80 ? -6.918 -0.555 -13.658 1.00 90.88 80 ASP A O 1
ATOM 643 N N . LEU A 1 81 ? -7.597 1.517 -13.118 1.00 91.81 81 LEU A N 1
ATOM 644 C CA . LEU A 1 81 ? -7.512 2.040 -14.477 1.00 91.81 81 LEU A CA 1
ATOM 645 C C . LEU A 1 81 ? -6.062 2.081 -14.978 1.00 91.81 81 LEU A C 1
ATOM 647 O O . LEU A 1 81 ? -5.808 1.673 -16.108 1.00 91.81 81 LEU A O 1
ATOM 651 N N . ALA A 1 82 ? -5.103 2.506 -14.150 1.00 82.56 82 ALA A N 1
ATOM 652 C CA . ALA A 1 82 ? -3.686 2.499 -14.510 1.00 82.56 82 ALA A CA 1
ATOM 653 C C . ALA A 1 82 ? -3.176 1.071 -14.761 1.00 82.56 82 ALA A C 1
ATOM 655 O O . ALA A 1 82 ? -2.505 0.828 -15.759 1.00 82.56 82 ALA A O 1
ATOM 656 N N . ILE A 1 83 ? -3.560 0.104 -13.919 1.00 82.75 83 ILE A N 1
ATOM 657 C CA . ILE A 1 83 ? -3.255 -1.321 -14.115 1.00 82.75 83 ILE A CA 1
ATOM 658 C C . ILE A 1 83 ? -3.837 -1.817 -15.440 1.00 82.75 83 ILE A C 1
ATOM 660 O O . ILE A 1 83 ? -3.149 -2.498 -16.199 1.00 82.75 83 ILE A O 1
ATOM 664 N N . LYS A 1 84 ? -5.096 -1.479 -15.734 1.00 87.00 84 LYS A N 1
ATOM 665 C CA . LYS A 1 84 ? -5.747 -1.863 -16.988 1.00 87.00 84 LYS A CA 1
ATOM 666 C C . LYS A 1 84 ? -5.008 -1.285 -18.197 1.00 87.00 84 LYS A C 1
ATOM 668 O O . LYS A 1 84 ? -4.601 -2.043 -19.067 1.00 87.00 84 LYS A O 1
ATOM 673 N N . LEU A 1 85 ? -4.765 0.025 -18.214 1.00 79.75 85 LEU A N 1
ATOM 674 C CA . LEU A 1 85 ? -4.042 0.692 -19.300 1.00 79.75 85 LEU A CA 1
ATOM 675 C C . LEU A 1 85 ? -2.623 0.129 -19.471 1.00 79.75 85 LEU A C 1
ATOM 677 O O . LEU A 1 85 ? -2.189 -0.094 -20.594 1.00 79.75 85 LEU A O 1
ATOM 681 N N . ALA A 1 86 ? -1.924 -0.180 -18.375 1.00 77.94 86 ALA A N 1
ATOM 682 C CA . ALA A 1 86 ? -0.606 -0.807 -18.425 1.00 77.94 86 ALA A CA 1
ATOM 683 C C . ALA A 1 86 ? -0.640 -2.227 -19.012 1.00 77.94 86 ALA A C 1
ATOM 685 O O . ALA A 1 86 ? 0.291 -2.614 -19.713 1.00 77.94 86 ALA A O 1
ATOM 686 N N . ARG A 1 87 ? -1.700 -3.007 -18.766 1.00 72.94 87 ARG A N 1
ATOM 687 C CA . ARG A 1 87 ? -1.883 -4.326 -19.396 1.00 72.94 87 ARG A CA 1
ATOM 688 C C . ARG A 1 87 ? -2.194 -4.207 -20.882 1.00 72.94 87 ARG A C 1
ATOM 690 O O . ARG A 1 87 ? -1.624 -4.950 -21.674 1.00 72.94 87 ARG A O 1
ATOM 697 N N . ASP A 1 88 ? -3.074 -3.278 -21.235 1.00 77.06 88 ASP A N 1
ATOM 698 C CA . ASP A 1 88 ? -3.587 -3.135 -22.598 1.00 77.06 88 ASP A CA 1
ATOM 699 C C . ASP A 1 88 ? -2.564 -2.446 -23.525 1.00 77.06 88 ASP A C 1
ATOM 701 O O . ASP A 1 88 ? -2.479 -2.766 -24.711 1.00 77.06 88 ASP A O 1
ATOM 705 N N . HIS A 1 89 ? -1.761 -1.520 -22.987 1.00 74.31 89 HIS A N 1
ATOM 706 C CA . HIS A 1 89 ? -0.885 -0.626 -23.759 1.00 74.31 89 HIS A CA 1
ATOM 707 C C . HIS A 1 89 ? 0.570 -0.583 -23.270 1.00 74.31 89 HIS A C 1
ATOM 709 O O . HIS A 1 89 ? 1.382 0.171 -23.800 1.00 74.31 89 HIS A O 1
ATOM 715 N N . GLY A 1 90 ? 0.923 -1.357 -22.246 1.00 59.88 90 GLY A N 1
ATOM 716 C CA . GLY A 1 90 ? 2.273 -1.424 -21.688 1.00 59.88 90 GLY A CA 1
ATOM 717 C C . GLY A 1 90 ? 2.612 -0.343 -20.652 1.00 59.88 90 GLY A C 1
ATOM 718 O O . GLY A 1 90 ? 3.405 -0.610 -19.745 1.00 59.88 90 GLY A O 1
ATOM 719 N N . ILE A 1 91 ? 2.000 0.843 -20.743 1.00 67.19 91 ILE A N 1
ATOM 720 C CA . ILE A 1 91 ? 2.062 1.922 -19.743 1.00 67.19 91 ILE A CA 1
ATOM 721 C C . ILE A 1 91 ? 0.638 2.393 -19.437 1.00 67.19 91 ILE A C 1
ATOM 723 O O . ILE A 1 91 ? -0.162 2.606 -20.344 1.00 67.19 91 ILE A O 1
ATOM 727 N N . GLY A 1 92 ? 0.335 2.597 -18.157 1.00 71.81 92 GLY A N 1
ATOM 728 C CA . GLY A 1 92 ? -0.901 3.227 -17.714 1.00 71.81 92 GLY A CA 1
ATOM 729 C C . GLY A 1 92 ? -0.604 4.409 -16.808 1.00 71.81 92 GLY A C 1
ATOM 730 O O . GLY A 1 92 ? -0.033 4.232 -15.736 1.00 71.81 92 GLY A O 1
ATOM 731 N N . TRP A 1 93 ? -1.000 5.607 -17.233 1.00 78.94 93 TRP A N 1
ATOM 732 C CA . TRP A 1 93 ? -0.882 6.826 -16.437 1.00 78.94 93 TRP A CA 1
ATOM 733 C C . TRP A 1 93 ? -2.271 7.388 -16.165 1.00 78.94 93 TRP A C 1
ATOM 735 O O . TRP A 1 93 ? -3.026 7.666 -17.095 1.00 78.94 93 TRP A O 1
ATOM 745 N N . VAL A 1 94 ? -2.606 7.582 -14.891 1.00 75.00 94 VAL A N 1
ATOM 746 C CA . VAL A 1 94 ? -3.893 8.141 -14.466 1.00 75.00 94 VAL A CA 1
ATOM 747 C C . VAL A 1 94 ? -3.645 9.201 -13.406 1.00 75.00 94 VAL A C 1
ATOM 749 O O . VAL A 1 94 ? -2.893 8.976 -12.462 1.00 75.00 94 VAL A O 1
ATOM 752 N N . VAL A 1 95 ? -4.294 10.355 -13.557 1.00 76.00 95 VAL A N 1
ATOM 753 C CA . VAL A 1 95 ? -4.251 11.450 -12.584 1.00 76.00 95 VAL A CA 1
ATOM 754 C C . VAL A 1 95 ? -5.633 11.605 -11.964 1.00 76.00 95 VAL A C 1
ATOM 756 O O . VAL A 1 95 ? -6.635 11.651 -12.677 1.00 76.00 95 VAL A O 1
ATOM 759 N N . ALA A 1 96 ? -5.679 11.688 -10.638 1.00 73.31 96 ALA A N 1
ATOM 760 C CA . ALA A 1 96 ? -6.882 12.017 -9.889 1.00 73.31 96 ALA A CA 1
ATOM 761 C C . ALA A 1 96 ? -6.907 13.517 -9.562 1.00 73.31 96 ALA A C 1
ATOM 763 O O . ALA A 1 96 ? -5.903 14.079 -9.132 1.00 73.31 96 ALA A O 1
ATOM 764 N N . ALA A 1 97 ? -8.070 14.147 -9.716 1.00 72.25 97 ALA A N 1
ATOM 765 C CA . ALA A 1 97 ? -8.362 15.491 -9.222 1.00 72.25 97 ALA A CA 1
ATOM 766 C C . ALA A 1 97 ? -9.705 15.472 -8.478 1.00 72.25 97 ALA A C 1
ATOM 768 O O . ALA A 1 97 ? -10.501 14.554 -8.691 1.00 72.25 97 ALA A O 1
ATOM 769 N N . HIS A 1 98 ? -9.945 16.471 -7.620 1.00 66.44 98 HIS A N 1
ATOM 770 C CA . HIS A 1 98 ? -11.136 16.548 -6.757 1.00 66.44 98 HIS A CA 1
ATOM 771 C C . HIS A 1 98 ? -11.341 15.263 -5.930 1.00 66.44 98 HIS A C 1
ATOM 773 O O . HIS A 1 98 ? -12.402 14.642 -5.965 1.00 66.44 98 HIS A O 1
ATOM 779 N N . SER A 1 99 ? -10.274 14.837 -5.248 1.00 70.62 99 SER A N 1
ATOM 780 C CA . SER A 1 99 ? -10.225 13.632 -4.414 1.00 70.62 99 SER A CA 1
ATOM 781 C C . SER A 1 99 ? -9.894 13.988 -2.967 1.00 70.62 99 SER A C 1
ATOM 783 O O . SER A 1 99 ? -9.533 15.125 -2.668 1.00 70.62 99 SER A O 1
ATOM 785 N N . ASN A 1 100 ? -9.959 12.986 -2.099 1.00 73.00 100 ASN A N 1
ATOM 786 C CA . ASN A 1 100 ? -9.687 13.095 -0.672 1.00 73.00 100 ASN A CA 1
ATOM 787 C C . ASN A 1 100 ? -8.372 12.437 -0.269 1.00 73.00 100 ASN A C 1
ATOM 789 O O . ASN A 1 100 ? -7.687 11.804 -1.072 1.00 73.00 100 ASN A O 1
ATOM 793 N N . HIS A 1 101 ? -8.058 12.541 1.023 1.00 78.38 101 HIS A N 1
ATOM 794 C CA . HIS A 1 101 ? -6.997 11.761 1.643 1.00 78.38 101 HIS A CA 1
ATOM 795 C C . HIS A 1 101 ? -7.154 10.264 1.313 1.00 78.38 101 HIS A C 1
ATOM 797 O O . HIS A 1 101 ? -8.223 9.687 1.509 1.00 78.38 101 HIS A O 1
ATOM 803 N N . TYR A 1 102 ? -6.081 9.642 0.820 1.00 77.06 102 TYR A N 1
ATOM 804 C CA . TYR A 1 102 ? -6.116 8.313 0.198 1.00 77.06 102 TYR A CA 1
ATOM 805 C C . TYR A 1 102 ? -5.401 7.203 0.991 1.00 77.06 102 TYR A C 1
ATOM 807 O O . TYR A 1 102 ? -5.062 6.164 0.434 1.00 77.06 102 TYR A O 1
ATOM 815 N N . GLY A 1 103 ? -5.103 7.423 2.273 1.00 80.12 103 GLY A N 1
ATOM 816 C CA . GLY A 1 103 ? -4.375 6.460 3.113 1.00 80.12 103 GLY A CA 1
ATOM 817 C C . GLY A 1 103 ? -2.905 6.288 2.709 1.00 80.12 103 GLY A C 1
ATOM 818 O O . GLY A 1 103 ? -2.257 7.247 2.291 1.00 80.12 103 GLY A O 1
ATOM 819 N N . ILE A 1 104 ? -2.359 5.080 2.874 1.00 76.88 104 ILE A N 1
ATOM 820 C CA . ILE A 1 104 ? -0.954 4.794 2.551 1.00 76.88 104 ILE A CA 1
ATOM 821 C C . ILE A 1 104 ? -0.728 4.651 1.040 1.00 76.88 104 ILE A C 1
ATOM 823 O O . ILE A 1 104 ? -1.375 3.852 0.367 1.00 76.88 104 ILE A O 1
ATOM 827 N N . CYS A 1 105 ? 0.274 5.351 0.503 1.00 72.75 105 CYS A N 1
ATOM 828 C CA . CYS A 1 105 ? 0.657 5.216 -0.910 1.00 72.75 105 CYS A CA 1
ATOM 829 C C . CYS A 1 105 ? 1.092 3.773 -1.258 1.00 72.75 105 CYS A C 1
ATOM 831 O O . CYS A 1 105 ? 0.804 3.258 -2.341 1.00 72.75 105 CYS A O 1
ATOM 833 N N . ALA A 1 106 ? 1.720 3.083 -0.295 1.00 66.62 106 ALA A N 1
ATOM 834 C CA . ALA A 1 106 ? 2.195 1.711 -0.447 1.00 66.62 106 ALA A CA 1
ATOM 835 C C . ALA A 1 106 ? 1.080 0.704 -0.790 1.00 66.62 106 ALA A C 1
ATOM 837 O O . ALA A 1 106 ? 1.358 -0.275 -1.476 1.00 66.62 106 ALA A O 1
ATOM 838 N N . HIS A 1 107 ? -0.176 0.940 -0.388 1.00 76.81 107 HIS A N 1
ATOM 839 C CA . HIS A 1 107 ? -1.309 0.084 -0.773 1.00 76.81 107 HIS A CA 1
ATOM 840 C C . HIS A 1 107 ? -1.454 0.012 -2.303 1.00 76.81 107 HIS A C 1
ATOM 842 O O . HIS A 1 107 ? -1.510 -1.071 -2.890 1.00 76.81 107 HIS A O 1
ATOM 848 N N . TYR A 1 108 ? -1.410 1.165 -2.973 1.00 80.69 108 TYR A N 1
ATOM 849 C CA . TYR A 1 108 ? -1.528 1.258 -4.429 1.00 80.69 108 TYR A CA 1
ATOM 850 C C . TYR A 1 108 ? -0.292 0.703 -5.136 1.00 80.69 108 TYR A C 1
ATOM 852 O O . TYR A 1 108 ? -0.419 -0.093 -6.069 1.00 80.69 108 TYR A O 1
ATOM 860 N N . ALA A 1 109 ? 0.903 1.059 -4.652 1.00 72.38 109 ALA A N 1
ATOM 861 C CA . ALA A 1 109 ? 2.162 0.563 -5.201 1.00 72.38 109 ALA A CA 1
ATOM 862 C C . ALA A 1 109 ? 2.243 -0.970 -5.127 1.00 72.38 109 ALA A C 1
ATOM 864 O O . ALA A 1 109 ? 2.558 -1.623 -6.121 1.00 72.38 109 ALA A O 1
ATOM 865 N N . ASN A 1 110 ? 1.861 -1.565 -3.993 1.00 71.69 110 ASN A N 1
ATOM 866 C CA . ASN A 1 110 ? 1.837 -3.016 -3.817 1.00 71.69 110 ASN A CA 1
ATOM 867 C C . ASN A 1 110 ? 0.771 -3.683 -4.686 1.00 71.69 110 ASN A C 1
ATOM 869 O O . ASN A 1 110 ? 1.021 -4.740 -5.272 1.00 71.69 110 ASN A O 1
ATOM 873 N N . LYS A 1 111 ? -0.407 -3.066 -4.821 1.00 81.06 111 LYS A N 1
ATOM 874 C CA . LYS A 1 111 ? -1.451 -3.547 -5.729 1.00 81.06 111 LYS A CA 1
ATOM 875 C C . LYS A 1 111 ? -0.964 -3.595 -7.180 1.00 81.06 111 LYS A C 1
ATOM 877 O O . LYS A 1 111 ? -1.243 -4.586 -7.857 1.00 81.06 111 LYS A O 1
ATOM 882 N N . MET A 1 112 ? -0.201 -2.597 -7.632 1.00 75.94 112 MET A N 1
ATOM 883 C CA . MET A 1 112 ? 0.445 -2.583 -8.953 1.00 75.94 112 MET A CA 1
ATOM 884 C C . MET A 1 112 ? 1.597 -3.599 -9.046 1.00 75.94 112 MET A C 1
ATOM 886 O O . MET A 1 112 ? 1.663 -4.360 -10.010 1.00 75.94 112 MET A O 1
ATOM 890 N N . ALA A 1 113 ? 2.461 -3.690 -8.032 1.00 67.56 113 ALA A N 1
ATOM 891 C CA . ALA A 1 113 ? 3.584 -4.631 -8.004 1.00 67.56 113 ALA A CA 1
ATOM 892 C C . ALA A 1 113 ? 3.118 -6.097 -8.089 1.00 67.56 113 ALA A C 1
ATOM 894 O O . ALA A 1 113 ? 3.683 -6.893 -8.843 1.00 67.56 113 ALA A O 1
ATOM 895 N N . LYS A 1 114 ? 2.019 -6.449 -7.400 1.00 71.50 114 LYS A N 1
ATOM 896 C CA . LYS A 1 114 ? 1.393 -7.787 -7.442 1.00 71.50 114 LYS A CA 1
ATOM 897 C C . LYS A 1 114 ? 0.925 -8.198 -8.842 1.00 71.50 114 LYS A C 1
ATOM 899 O O . LYS A 1 114 ? 0.873 -9.399 -9.131 1.00 71.50 114 LYS A O 1
ATOM 904 N N . GLN A 1 115 ? 0.650 -7.233 -9.724 1.00 73.44 115 GLN A N 1
ATOM 905 C CA . GLN A 1 115 ? 0.309 -7.502 -11.126 1.00 73.44 115 GLN A CA 1
ATOM 906 C C . GLN A 1 115 ? 1.492 -8.049 -11.927 1.00 73.44 115 GLN A C 1
ATOM 908 O O . GLN A 1 115 ? 1.298 -8.520 -13.043 1.00 73.44 115 GLN A O 1
ATOM 913 N N . GLY A 1 116 ? 2.701 -8.043 -11.355 1.00 59.66 116 GLY A N 1
ATOM 914 C CA . GLY A 1 116 ? 3.896 -8.538 -12.024 1.00 59.66 116 GLY A CA 1
ATOM 915 C C . GLY A 1 116 ? 4.422 -7.569 -13.071 1.00 59.66 116 GLY A C 1
ATOM 916 O O . GLY A 1 116 ? 5.081 -8.000 -14.009 1.00 59.66 116 GLY A O 1
ATOM 917 N N . PHE A 1 117 ? 4.152 -6.270 -12.903 1.00 64.56 117 PHE A N 1
ATOM 918 C CA . PHE A 1 117 ? 4.736 -5.243 -13.762 1.00 64.56 117 PHE A CA 1
ATOM 919 C C . PHE A 1 117 ? 6.244 -5.044 -13.535 1.00 64.56 117 PHE A C 1
ATOM 921 O O . PHE A 1 117 ? 6.915 -4.362 -14.300 1.00 64.56 117 PHE A O 1
ATOM 928 N N . VAL A 1 118 ? 6.799 -5.659 -12.487 1.00 64.62 118 VAL A N 1
ATOM 929 C CA . VAL A 1 118 ? 8.242 -5.716 -12.258 1.00 64.62 118 VAL A CA 1
ATOM 930 C C . VAL A 1 118 ? 8.808 -6.897 -13.042 1.00 64.62 118 VAL A C 1
ATOM 932 O O . VAL A 1 118 ? 8.371 -8.034 -12.862 1.00 64.62 118 VAL A O 1
ATOM 935 N N . VAL A 1 119 ? 9.805 -6.629 -13.886 1.00 63.62 119 VAL A N 1
ATOM 936 C CA . VAL A 1 119 ? 10.445 -7.596 -14.796 1.00 63.62 119 VAL A CA 1
ATOM 937 C C . VAL A 1 119 ? 10.854 -8.906 -14.101 1.00 63.62 119 VAL A C 1
ATOM 939 O O . VAL A 1 119 ? 10.670 -9.986 -14.656 1.00 63.62 119 VAL A O 1
ATOM 942 N N . GLU A 1 120 ? 11.347 -8.840 -12.863 1.00 61.94 120 GLU A N 1
ATOM 943 C CA . GLU A 1 120 ? 11.737 -10.024 -12.087 1.00 61.94 120 GLU A CA 1
ATOM 944 C C . GLU A 1 120 ? 10.540 -10.887 -11.647 1.00 61.94 120 GLU A C 1
ATOM 946 O O . GLU A 1 120 ? 10.606 -12.116 -11.659 1.00 61.94 120 GLU A O 1
ATOM 951 N N . VAL A 1 121 ? 9.412 -10.260 -11.302 1.00 63.16 121 VAL A N 1
ATOM 952 C CA . VAL A 1 121 ? 8.171 -10.976 -10.965 1.00 63.16 121 VAL A CA 1
ATOM 953 C C . VAL A 1 121 ? 7.568 -11.610 -12.219 1.00 63.16 121 VAL A C 1
ATOM 955 O O . VAL A 1 121 ? 7.036 -12.718 -12.143 1.00 63.16 121 VAL A O 1
ATOM 958 N N . ALA A 1 122 ? 7.675 -10.936 -13.368 1.00 67.62 122 ALA A N 1
ATOM 959 C CA . ALA A 1 122 ? 7.248 -11.470 -14.656 1.00 67.62 122 ALA A CA 1
ATOM 960 C C . ALA A 1 122 ? 8.016 -12.754 -15.019 1.00 67.62 122 ALA A C 1
ATOM 962 O O . ALA A 1 122 ? 7.385 -13.759 -15.347 1.00 67.62 122 ALA A O 1
ATOM 963 N N . ASP A 1 123 ? 9.345 -12.767 -14.875 1.00 75.06 123 ASP A N 1
ATOM 964 C CA . ASP A 1 123 ? 10.155 -13.970 -15.120 1.00 75.06 123 ASP A CA 1
ATOM 965 C C . ASP A 1 123 ? 9.814 -15.111 -14.142 1.00 75.06 123 ASP A C 1
ATOM 967 O O . ASP A 1 123 ? 9.540 -16.230 -14.576 1.00 75.06 123 ASP A O 1
ATOM 971 N N . ARG A 1 124 ? 9.703 -14.828 -12.832 1.00 72.81 124 ARG A N 1
ATOM 972 C CA . ARG A 1 124 ? 9.334 -15.837 -11.812 1.00 72.81 124 ARG A CA 1
ATOM 973 C C . ARG A 1 124 ? 7.952 -16.459 -12.043 1.00 72.81 124 ARG A C 1
ATOM 975 O O . ARG A 1 124 ? 7.748 -17.626 -11.721 1.00 72.81 124 ARG A O 1
ATOM 982 N N . LYS A 1 125 ? 7.001 -15.696 -12.591 1.00 71.75 125 LYS A N 1
ATOM 983 C CA . LYS A 1 125 ? 5.655 -16.179 -12.952 1.00 71.75 125 LYS A CA 1
ATOM 984 C C . LYS A 1 125 ? 5.592 -16.830 -14.341 1.00 71.75 125 LYS A C 1
ATOM 986 O O . LYS A 1 125 ? 4.511 -17.234 -14.760 1.00 71.75 125 LYS A O 1
ATOM 991 N N . GLY A 1 126 ? 6.713 -16.928 -15.060 1.00 75.00 126 GLY A N 1
ATOM 992 C CA . GLY A 1 126 ? 6.768 -17.514 -16.401 1.00 75.00 126 GLY A CA 1
ATOM 993 C C . GLY A 1 126 ? 6.073 -16.674 -17.476 1.00 75.00 126 GLY A C 1
ATOM 994 O O . GLY A 1 126 ? 5.653 -17.212 -18.500 1.00 75.00 126 GLY A O 1
ATOM 995 N N . VAL A 1 127 ? 5.924 -15.364 -17.259 1.00 77.19 127 VAL A N 1
ATOM 996 C CA . VAL A 1 127 ? 5.330 -14.449 -18.241 1.00 77.19 127 VAL A CA 1
ATOM 997 C C . VAL A 1 127 ? 6.249 -14.367 -19.461 1.00 77.19 127 VAL A C 1
ATOM 999 O O . VAL A 1 127 ? 7.414 -13.992 -19.356 1.00 77.19 127 VAL A O 1
ATOM 1002 N N . SER A 1 128 ? 5.723 -14.716 -20.636 1.00 75.31 128 SER A N 1
ATOM 1003 C CA . SER A 1 128 ? 6.515 -14.822 -21.869 1.00 75.31 128 SER A CA 1
ATOM 1004 C C . SER A 1 128 ? 6.764 -13.483 -22.569 1.00 75.31 128 SER A C 1
ATOM 1006 O O . SER A 1 128 ? 7.724 -13.370 -23.332 1.00 75.31 128 SER A O 1
ATOM 1008 N N . LYS A 1 129 ? 5.915 -12.475 -22.323 1.00 79.94 129 LYS A N 1
ATOM 1009 C CA . LYS A 1 129 ? 6.053 -11.116 -22.861 1.00 79.94 129 LYS A CA 1
ATOM 1010 C C . LYS A 1 129 ? 5.608 -10.058 -21.855 1.00 79.94 129 LYS A C 1
ATOM 1012 O O . LYS A 1 129 ? 4.554 -10.185 -21.242 1.00 79.94 129 LYS A O 1
ATOM 1017 N N . ILE A 1 130 ? 6.392 -8.997 -21.750 1.00 78.25 130 ILE A N 1
ATOM 1018 C CA . ILE A 1 130 ? 6.113 -7.770 -20.997 1.00 78.25 130 ILE A CA 1
ATOM 1019 C C . ILE A 1 130 ? 6.160 -6.568 -21.942 1.00 78.25 130 ILE A C 1
ATOM 1021 O O . ILE A 1 130 ? 6.545 -6.705 -23.102 1.00 78.25 130 ILE A O 1
ATOM 1025 N N . SER A 1 131 ? 5.762 -5.390 -21.469 1.00 80.56 131 SER A N 1
ATOM 1026 C CA . SER A 1 131 ? 5.876 -4.161 -22.257 1.00 80.56 131 SER A CA 1
ATOM 1027 C C . SER A 1 131 ? 7.329 -3.887 -22.652 1.00 80.56 131 SER A C 1
ATOM 1029 O O . SER A 1 131 ? 8.226 -3.994 -21.815 1.00 80.56 131 SER A O 1
ATOM 1031 N N . ASN A 1 132 ? 7.557 -3.456 -23.895 1.00 79.62 132 ASN A N 1
ATOM 1032 C CA . ASN A 1 132 ? 8.872 -2.977 -24.334 1.00 79.62 132 ASN A CA 1
ATOM 1033 C C . ASN A 1 132 ? 9.311 -1.702 -23.592 1.00 79.62 132 ASN A C 1
ATOM 1035 O O . ASN A 1 132 ? 10.489 -1.368 -23.592 1.00 79.62 132 ASN A O 1
ATOM 1039 N N . ALA A 1 133 ? 8.388 -1.013 -22.922 1.00 75.00 133 ALA A N 1
ATOM 1040 C CA . ALA A 1 133 ? 8.675 0.189 -22.155 1.00 75.00 133 ALA A CA 1
ATOM 1041 C C . ALA A 1 133 ? 9.331 -0.071 -20.787 1.00 75.00 133 ALA A C 1
ATOM 1043 O O . ALA A 1 133 ? 9.720 0.880 -20.113 1.00 75.00 133 ALA A O 1
ATOM 1044 N N . TRP A 1 134 ? 9.419 -1.327 -20.337 1.00 74.06 134 TRP A N 1
ATOM 1045 C CA . TRP A 1 134 ? 9.907 -1.642 -18.987 1.00 74.06 134 TRP A CA 1
ATOM 1046 C C . TRP A 1 134 ? 11.412 -1.863 -18.909 1.00 74.06 134 TRP A C 1
ATOM 1048 O O . TRP A 1 134 ? 12.004 -1.697 -17.843 1.00 74.06 134 TRP A O 1
ATOM 1058 N N . GLY A 1 135 ? 12.050 -2.236 -20.012 1.00 75.00 135 GLY A N 1
ATOM 1059 C CA . GLY A 1 135 ? 13.485 -2.452 -20.015 1.00 75.00 135 GLY A CA 1
ATOM 1060 C C . GLY A 1 135 ? 14.052 -2.718 -21.393 1.00 75.00 135 GLY A C 1
ATOM 1061 O O . GLY A 1 135 ? 13.337 -2.960 -22.369 1.00 75.00 135 GLY A O 1
ATOM 1062 N N . ALA A 1 136 ? 15.371 -2.663 -21.435 1.00 78.62 136 ALA A N 1
ATOM 1063 C CA . ALA A 1 136 ? 16.175 -2.904 -22.609 1.00 78.62 136 ALA A CA 1
ATOM 1064 C C . ALA A 1 136 ? 17.019 -4.170 -22.438 1.00 78.62 136 ALA A C 1
ATOM 1066 O O . ALA A 1 136 ? 17.313 -4.590 -21.316 1.00 78.62 136 ALA A O 1
ATOM 1067 N N . ASP A 1 137 ? 17.392 -4.780 -23.557 1.00 80.56 137 ASP A N 1
ATOM 1068 C CA . ASP A 1 137 ? 18.348 -5.880 -23.603 1.00 80.56 137 ASP A CA 1
ATOM 1069 C C . ASP A 1 137 ? 19.800 -5.394 -23.422 1.00 80.56 137 ASP A C 1
ATOM 1071 O O . ASP A 1 137 ? 20.068 -4.212 -23.196 1.00 80.56 137 ASP A O 1
ATOM 1075 N N . SER A 1 138 ? 20.760 -6.313 -23.533 1.00 77.06 138 SER A N 1
ATOM 1076 C CA . SER A 1 138 ? 22.190 -6.011 -23.399 1.00 77.06 138 SER A CA 1
ATOM 1077 C C . SER A 1 138 ? 22.751 -5.070 -24.470 1.00 77.06 138 SER A C 1
ATOM 1079 O O . SER A 1 138 ? 23.850 -4.549 -24.297 1.00 77.06 138 SER A O 1
ATOM 1081 N N . ASN A 1 139 ? 22.030 -4.855 -25.573 1.00 72.88 139 ASN A N 1
ATOM 1082 C CA . ASN A 1 139 ? 22.399 -3.903 -26.620 1.00 72.88 139 ASN A CA 1
ATOM 1083 C C . ASN A 1 139 ? 21.753 -2.527 -26.394 1.00 72.88 139 ASN A C 1
ATOM 1085 O O . ASN A 1 139 ? 21.935 -1.626 -27.212 1.00 72.88 139 ASN A O 1
ATOM 1089 N N . GLY A 1 140 ? 20.988 -2.359 -25.309 1.00 68.06 140 GLY A N 1
ATOM 1090 C CA . GLY A 1 140 ? 20.251 -1.134 -25.016 1.00 68.06 140 GLY A CA 1
ATOM 1091 C C . GLY A 1 140 ? 18.971 -0.975 -25.839 1.00 68.06 140 GLY A C 1
ATOM 1092 O O . GLY A 1 140 ? 18.391 0.108 -25.846 1.00 68.06 140 GLY A O 1
ATOM 1093 N N . LEU A 1 141 ? 18.504 -2.030 -26.516 1.00 79.19 141 LEU A N 1
ATOM 1094 C CA . LEU A 1 141 ? 17.266 -1.994 -27.292 1.00 79.19 141 LEU A CA 1
ATOM 1095 C C . LEU A 1 141 ? 16.080 -2.414 -26.426 1.00 79.19 141 LEU A C 1
ATOM 1097 O O . LEU A 1 141 ? 16.138 -3.424 -25.725 1.00 79.19 141 LEU A O 1
ATOM 1101 N N . SER A 1 142 ? 14.981 -1.657 -26.500 1.00 82.50 142 SER A N 1
ATOM 1102 C CA . SER A 1 142 ? 13.734 -1.986 -25.798 1.00 82.50 142 SER A CA 1
ATOM 1103 C C . SER A 1 142 ? 13.284 -3.415 -26.120 1.00 82.50 142 SER A C 1
ATOM 1105 O O . SER A 1 142 ? 13.308 -3.823 -27.284 1.00 82.50 142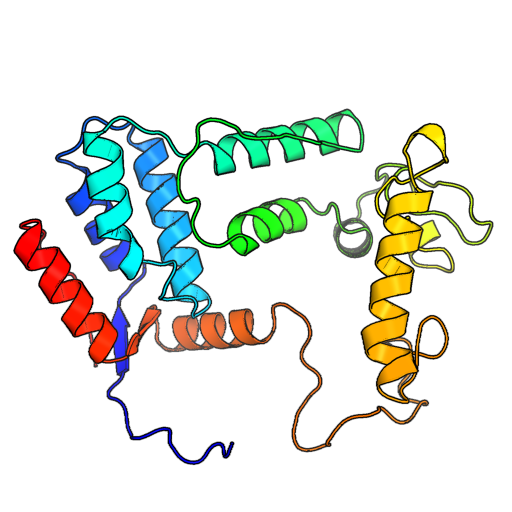 SER A O 1
ATOM 1107 N N . THR A 1 143 ? 12.862 -4.179 -25.113 1.00 82.31 143 THR A N 1
ATOM 1108 C CA . THR A 1 143 ? 12.531 -5.597 -25.292 1.00 82.31 143 THR A CA 1
ATOM 1109 C C . THR A 1 143 ? 11.289 -5.997 -24.517 1.00 82.31 143 THR A C 1
ATOM 1111 O O . THR A 1 143 ? 11.041 -5.537 -23.407 1.00 82.31 143 THR A O 1
ATOM 1114 N N . THR A 1 144 ? 10.506 -6.902 -25.096 1.00 87.38 144 THR A N 1
ATOM 1115 C CA . THR A 1 144 ? 9.347 -7.503 -24.429 1.00 87.38 144 THR A CA 1
ATOM 1116 C C . THR A 1 144 ? 9.710 -8.776 -23.668 1.00 87.38 144 THR A C 1
ATOM 1118 O O . THR A 1 144 ? 8.821 -9.410 -23.115 1.00 87.38 144 THR A O 1
ATOM 1121 N N . ASN A 1 145 ? 10.968 -9.227 -23.691 1.00 86.94 145 ASN A N 1
ATOM 1122 C CA . ASN A 1 145 ? 11.383 -10.466 -23.033 1.00 86.94 145 ASN A CA 1
ATOM 1123 C C . ASN A 1 145 ? 11.985 -10.167 -21.648 1.00 86.94 145 ASN A C 1
ATOM 1125 O O . ASN A 1 145 ? 13.076 -9.592 -21.589 1.00 86.94 145 ASN A O 1
ATOM 1129 N N . PRO A 1 146 ? 11.358 -10.612 -20.540 1.00 83.81 146 PRO A N 1
ATOM 1130 C CA . PRO A 1 146 ? 11.891 -10.384 -19.197 1.00 83.81 146 PRO A CA 1
ATOM 1131 C C . PRO A 1 146 ? 13.318 -10.903 -19.011 1.00 83.81 146 PRO A C 1
ATOM 1133 O O . PRO A 1 146 ? 14.150 -10.238 -18.398 1.00 83.81 146 PRO A O 1
ATOM 1136 N N . LYS A 1 147 ? 13.643 -12.060 -19.605 1.00 85.25 147 LYS A N 1
ATOM 1137 C CA . LYS A 1 147 ? 14.974 -12.670 -19.486 1.00 85.25 147 LYS A CA 1
ATOM 1138 C C . LYS A 1 147 ? 16.057 -11.844 -20.157 1.00 85.25 147 LYS A C 1
ATOM 1140 O O . LYS A 1 147 ? 17.174 -11.816 -19.661 1.00 85.25 147 LYS A O 1
ATOM 1145 N N . SER A 1 148 ? 15.742 -11.173 -21.262 1.00 82.88 148 SER A N 1
ATOM 1146 C CA . SER A 1 148 ? 16.695 -10.298 -21.952 1.00 82.88 148 SER A CA 1
ATOM 1147 C C . SER A 1 148 ? 17.057 -9.074 -21.109 1.00 82.88 148 SER A C 1
ATOM 1149 O O . SER A 1 148 ? 18.190 -8.614 -21.172 1.00 82.88 148 SER A O 1
ATOM 1151 N N . ILE A 1 149 ? 16.126 -8.589 -20.283 1.00 78.56 149 ILE A N 1
ATOM 1152 C CA . ILE A 1 149 ? 16.373 -7.489 -19.343 1.00 78.56 149 ILE A CA 1
ATOM 1153 C C . ILE A 1 149 ? 17.189 -7.989 -18.144 1.00 78.56 149 ILE A C 1
ATOM 1155 O O . ILE A 1 149 ? 18.159 -7.354 -17.749 1.00 78.56 149 ILE A O 1
ATOM 1159 N N . LEU A 1 150 ? 16.832 -9.148 -17.578 1.00 75.75 150 LEU A N 1
ATOM 1160 C CA . LEU A 1 150 ? 17.511 -9.707 -16.400 1.00 75.75 150 LEU A CA 1
ATOM 1161 C C . LEU A 1 150 ? 18.925 -10.231 -16.705 1.00 75.75 150 LEU A C 1
ATOM 1163 O O . LEU A 1 150 ? 19.806 -10.160 -15.850 1.00 75.75 150 LEU A O 1
ATOM 1167 N N . ASN A 1 151 ? 19.156 -10.744 -17.917 1.00 78.81 151 ASN A N 1
ATOM 1168 C CA . ASN A 1 151 ? 20.420 -11.358 -18.330 1.00 78.81 151 ASN A CA 1
ATOM 1169 C C . ASN A 1 151 ? 21.278 -10.386 -19.148 1.00 78.81 151 ASN A C 1
ATOM 1171 O O . ASN A 1 151 ? 21.582 -10.633 -20.313 1.00 78.81 151 ASN A O 1
ATOM 1175 N N . GLY A 1 152 ? 21.682 -9.286 -18.513 1.00 68.94 152 GLY A N 1
ATOM 1176 C CA . GLY A 1 152 ? 22.628 -8.322 -19.086 1.00 68.94 152 GLY A CA 1
ATOM 1177 C C . GLY A 1 152 ? 21.998 -7.067 -19.684 1.00 68.94 152 GLY A C 1
ATOM 1178 O O . GLY A 1 152 ? 22.739 -6.205 -20.145 1.00 68.94 152 GLY A O 1
ATOM 1179 N N . GLY A 1 153 ? 20.671 -6.952 -19.654 1.00 78.25 153 GLY A N 1
ATOM 1180 C CA . GLY A 1 153 ? 19.951 -5.717 -19.942 1.00 78.25 153 GLY A CA 1
ATOM 1181 C C . GLY A 1 153 ? 19.757 -4.837 -18.704 1.00 78.25 153 GLY A C 1
ATOM 1182 O O . GLY A 1 153 ? 20.485 -4.942 -17.713 1.00 78.25 153 GLY A O 1
ATOM 1183 N N . GLY A 1 154 ? 18.759 -3.956 -18.757 1.00 72.75 154 GLY A N 1
ATOM 1184 C CA . GLY A 1 154 ? 18.453 -3.038 -17.661 1.00 72.75 154 GLY A CA 1
ATOM 1185 C C . GLY A 1 154 ? 17.048 -2.457 -17.741 1.00 72.75 154 GLY A C 1
ATOM 1186 O O . GLY A 1 154 ? 16.431 -2.421 -18.806 1.00 72.75 154 GLY A O 1
ATOM 1187 N N . LEU A 1 155 ? 16.528 -2.013 -16.598 1.00 80.25 155 LEU A N 1
ATOM 1188 C CA . LEU A 1 155 ? 15.252 -1.303 -16.546 1.00 80.25 155 LEU A CA 1
ATOM 1189 C C . LEU A 1 155 ? 15.388 0.069 -17.202 1.00 80.25 155 LEU A C 1
ATOM 1191 O O . LEU A 1 155 ? 16.404 0.746 -17.037 1.00 80.25 155 LEU A O 1
ATOM 1195 N N . LEU A 1 156 ? 14.347 0.483 -17.922 1.00 74.19 156 LEU A N 1
ATOM 1196 C CA . LEU A 1 156 ? 14.284 1.838 -18.453 1.00 74.19 156 LEU A CA 1
ATOM 1197 C C . LEU A 1 156 ? 13.850 2.811 -17.342 1.00 74.19 156 LEU A C 1
ATOM 1199 O O . LEU A 1 156 ? 13.010 2.460 -16.507 1.00 74.19 156 LEU A O 1
ATOM 1203 N N . PRO A 1 157 ? 14.406 4.033 -17.311 1.00 68.81 157 PRO A N 1
ATOM 1204 C CA . PRO A 1 157 ? 14.005 5.055 -16.354 1.00 68.81 157 PRO A CA 1
ATOM 1205 C C . PRO A 1 157 ? 12.597 5.585 -16.661 1.00 68.81 157 PRO A C 1
ATOM 1207 O O . PRO A 1 157 ? 12.009 5.308 -17.709 1.00 68.81 157 PRO A O 1
ATOM 1210 N N . LEU A 1 158 ? 12.042 6.391 -15.750 1.00 74.31 158 LEU A N 1
ATOM 1211 C CA . LEU A 1 158 ? 10.754 7.053 -15.970 1.00 74.31 158 LEU A CA 1
ATOM 1212 C C . LEU A 1 158 ? 10.776 7.870 -17.279 1.00 74.31 158 LEU A C 1
ATOM 1214 O O . LEU A 1 158 ? 11.705 8.630 -17.538 1.00 74.31 158 LEU A O 1
ATOM 1218 N N . GLY A 1 159 ? 9.748 7.710 -18.109 1.00 68.00 159 GLY A N 1
ATOM 1219 C CA . GLY A 1 159 ? 9.746 8.244 -19.474 1.00 68.00 159 GLY A CA 1
ATOM 1220 C C . GLY A 1 159 ? 10.292 7.267 -20.522 1.00 68.00 159 GLY A C 1
ATOM 1221 O O . GLY A 1 159 ? 10.203 7.544 -21.703 1.00 68.00 159 GLY A O 1
ATOM 1222 N N . THR A 1 160 ? 10.729 6.070 -20.129 1.00 76.56 160 THR A N 1
ATOM 1223 C CA . THR A 1 160 ? 10.792 4.843 -20.944 1.00 76.56 160 THR A CA 1
ATOM 1224 C C . THR A 1 160 ? 11.717 4.871 -22.168 1.00 76.56 160 THR A C 1
ATOM 1226 O O . THR A 1 160 ? 12.931 4.844 -22.000 1.00 76.56 160 THR A O 1
ATOM 1229 N N . VAL A 1 161 ? 11.158 4.817 -23.380 1.00 68.00 161 VAL A N 1
ATOM 1230 C CA . VAL A 1 161 ? 11.831 4.340 -24.594 1.00 68.00 161 VAL A CA 1
ATOM 1231 C C . VAL A 1 161 ? 12.656 5.404 -25.306 1.00 68.00 161 VAL A C 1
ATOM 1233 O O . VAL A 1 161 ? 13.715 5.078 -25.836 1.00 68.00 161 VAL A O 1
ATOM 1236 N N . ASP A 1 162 ? 12.206 6.657 -25.324 1.00 69.94 162 ASP A N 1
ATOM 1237 C CA . ASP A 1 162 ? 12.868 7.713 -26.080 1.00 69.94 162 ASP A CA 1
ATOM 1238 C C . ASP A 1 162 ? 12.636 9.119 -25.497 1.00 69.94 162 ASP A C 1
ATOM 1240 O O . ASP A 1 162 ? 12.065 9.330 -24.419 1.00 69.94 162 ASP A O 1
ATOM 1244 N N . GLU A 1 163 ? 13.157 10.112 -26.209 1.00 64.50 163 GLU A N 1
ATOM 1245 C CA . GLU A 1 163 ? 13.018 11.520 -25.861 1.00 64.50 163 GLU A CA 1
ATOM 1246 C C . GLU A 1 163 ? 11.569 12.014 -25.967 1.00 64.50 163 GLU A C 1
ATOM 1248 O O . GLU A 1 163 ? 11.149 12.834 -25.147 1.00 64.50 163 GLU A O 1
ATOM 1253 N N . ALA A 1 164 ? 10.779 11.484 -26.908 1.00 69.19 164 ALA A N 1
ATOM 1254 C CA . ALA A 1 164 ? 9.376 11.853 -27.075 1.00 69.19 164 ALA A CA 1
ATOM 1255 C C . ALA A 1 164 ? 8.529 11.390 -25.880 1.00 69.19 164 ALA A C 1
ATOM 1257 O O . ALA A 1 164 ? 7.603 12.090 -25.467 1.00 69.19 164 ALA A O 1
ATOM 1258 N N . SER A 1 165 ? 8.896 10.268 -25.256 1.00 65.31 165 SER A N 1
ATOM 1259 C CA . SER A 1 165 ? 8.330 9.810 -23.985 1.00 65.31 165 SER A CA 1
ATOM 1260 C C . SER A 1 165 ? 8.982 10.451 -22.746 1.00 65.31 165 SER A C 1
ATOM 1262 O O . SER A 1 165 ? 8.634 10.118 -21.614 1.00 65.31 165 SER A O 1
ATOM 1264 N N . ALA A 1 166 ? 9.871 11.431 -22.942 1.00 68.06 166 ALA A N 1
ATOM 1265 C CA . ALA A 1 166 ? 10.574 12.192 -21.912 1.00 68.06 166 ALA A CA 1
ATOM 1266 C C . ALA A 1 166 ? 11.505 11.363 -21.005 1.00 68.06 166 ALA A C 1
ATOM 1268 O O . ALA A 1 166 ? 11.698 11.716 -19.837 1.00 68.06 166 ALA A O 1
ATOM 1269 N N . ALA A 1 167 ? 12.134 10.304 -21.539 1.00 67.62 167 ALA A N 1
ATOM 1270 C CA . ALA A 1 167 ? 13.066 9.438 -20.802 1.00 67.62 167 ALA A CA 1
ATOM 1271 C C . ALA A 1 167 ? 14.198 10.213 -20.102 1.00 67.62 167 ALA A C 1
ATOM 1273 O O . ALA A 1 167 ? 14.608 9.874 -18.992 1.00 67.62 167 ALA A O 1
ATOM 1274 N N . TYR A 1 168 ? 14.649 11.323 -20.696 1.00 67.31 168 TYR A N 1
ATOM 1275 C CA . TYR A 1 168 ? 15.677 12.194 -20.122 1.00 67.31 168 TYR A CA 1
ATOM 1276 C C . TYR A 1 168 ? 15.300 12.766 -18.742 1.00 67.31 168 TYR A C 1
ATOM 1278 O O . TYR A 1 168 ? 16.186 13.024 -17.927 1.00 67.31 168 TYR A O 1
ATOM 1286 N N . LYS A 1 169 ? 14.004 12.927 -18.434 1.00 68.19 169 LYS A N 1
ATOM 1287 C CA . LYS A 1 169 ? 13.545 13.397 -17.116 1.00 68.19 169 LYS A CA 1
ATOM 1288 C C . LYS A 1 169 ? 13.717 12.324 -16.044 1.00 68.19 169 LYS A C 1
ATOM 1290 O O . LYS A 1 169 ? 14.209 12.633 -14.961 1.00 68.19 169 LYS A O 1
ATOM 1295 N N . GLY A 1 170 ? 13.350 11.074 -16.334 1.00 68.88 170 GLY A N 1
ATOM 1296 C CA . GLY A 1 170 ? 13.559 9.968 -15.399 1.00 68.88 170 GLY A CA 1
ATOM 1297 C C . GLY A 1 170 ? 15.027 9.623 -15.222 1.00 68.88 170 GLY A C 1
ATOM 1298 O O . GLY A 1 170 ? 15.447 9.357 -14.099 1.00 68.88 170 GLY A O 1
ATOM 1299 N N . THR A 1 171 ? 15.823 9.702 -16.293 1.00 70.00 171 THR A N 1
ATOM 1300 C CA . THR A 1 171 ? 17.284 9.584 -16.201 1.00 70.00 171 THR A CA 1
ATOM 1301 C C . THR A 1 171 ? 17.850 10.663 -15.282 1.00 70.00 171 THR A C 1
ATOM 1303 O O . THR A 1 171 ? 18.592 10.344 -14.356 1.00 70.00 171 THR A O 1
ATOM 1306 N N . GLY A 1 172 ? 17.443 11.925 -15.467 1.00 64.69 172 GLY A N 1
ATOM 1307 C CA . GLY A 1 172 ? 17.852 13.032 -14.601 1.00 64.69 172 GLY A CA 1
ATOM 1308 C C . GLY A 1 172 ? 17.480 12.811 -13.133 1.00 64.69 172 GLY A C 1
ATOM 1309 O O . GLY A 1 172 ? 18.322 12.997 -12.258 1.00 64.69 172 GLY A O 1
ATOM 1310 N N . LEU A 1 173 ? 16.259 12.342 -12.854 1.00 76.94 173 LEU A N 1
ATOM 1311 C CA . LEU A 1 173 ? 15.822 12.023 -11.492 1.00 76.94 173 LEU A CA 1
ATOM 1312 C C . LEU A 1 173 ? 16.643 10.878 -10.876 1.00 76.94 173 LEU A C 1
ATOM 1314 O O . LEU A 1 173 ? 17.076 10.985 -9.731 1.00 76.94 173 LEU A O 1
ATOM 1318 N N . SER A 1 174 ? 16.909 9.813 -11.638 1.00 68.00 174 SER A N 1
ATOM 1319 C CA . SER A 1 174 ? 17.736 8.687 -11.185 1.00 68.00 174 SER A CA 1
ATOM 1320 C C . SER A 1 174 ? 19.170 9.121 -10.875 1.00 68.00 174 SER A C 1
ATOM 1322 O O . SER A 1 174 ? 19.740 8.683 -9.880 1.00 68.00 174 SER A O 1
ATOM 1324 N N . MET A 1 175 ? 19.746 9.998 -11.700 1.00 67.50 175 MET A N 1
ATOM 1325 C CA . MET A 1 175 ? 21.081 10.552 -11.469 1.00 67.50 175 MET A CA 1
ATOM 1326 C C . MET A 1 175 ? 21.125 11.444 -10.225 1.00 67.50 175 MET A C 1
ATOM 1328 O O . MET A 1 175 ? 22.101 11.393 -9.483 1.00 67.50 175 MET A O 1
ATOM 1332 N N . MET A 1 176 ? 20.079 12.242 -9.972 1.00 72.00 176 MET A N 1
ATOM 1333 C CA . MET A 1 176 ? 19.994 13.055 -8.754 1.00 72.00 176 MET A CA 1
ATOM 1334 C C . MET A 1 176 ? 20.003 12.182 -7.499 1.00 72.00 176 MET A C 1
ATOM 1336 O O . MET A 1 176 ? 20.724 12.498 -6.557 1.00 72.00 176 MET A O 1
ATOM 1340 N N . VAL A 1 177 ? 19.252 11.075 -7.494 1.00 73.81 177 VAL A N 1
ATOM 1341 C CA . VAL A 1 177 ? 19.252 10.130 -6.366 1.00 73.81 177 VAL A CA 1
ATOM 1342 C C . VAL A 1 177 ? 20.668 9.614 -6.109 1.00 73.81 177 VAL A C 1
ATOM 1344 O O . VAL A 1 177 ? 21.188 9.803 -5.015 1.00 73.81 177 VAL A O 1
ATOM 1347 N N . ASP A 1 178 ? 21.323 9.063 -7.130 1.00 63.81 178 ASP A N 1
ATOM 1348 C CA . ASP A 1 178 ? 22.657 8.457 -7.018 1.00 63.81 178 ASP A CA 1
ATOM 1349 C C . ASP A 1 178 ? 23.740 9.481 -6.599 1.00 63.81 178 ASP A C 1
ATOM 1351 O O . ASP A 1 178 ? 24.657 9.176 -5.831 1.00 63.81 178 ASP A O 1
ATOM 1355 N N . LEU A 1 179 ? 23.595 10.739 -7.036 1.00 60.31 179 LEU A N 1
ATOM 1356 C CA . LEU A 1 179 ? 24.448 11.856 -6.627 1.00 60.31 179 LEU A CA 1
ATOM 1357 C C . LEU A 1 179 ? 24.287 12.185 -5.134 1.00 60.31 179 LEU A C 1
ATOM 1359 O O . LEU A 1 179 ? 25.289 12.313 -4.427 1.00 60.31 179 LEU A O 1
ATOM 1363 N N . PHE A 1 180 ? 23.050 12.328 -4.648 1.00 62.06 180 PHE A N 1
ATOM 1364 C CA . PHE A 1 180 ? 22.788 12.706 -3.257 1.00 62.06 180 PHE A CA 1
ATOM 1365 C C . PHE A 1 180 ? 23.063 11.564 -2.271 1.00 62.06 180 PHE A C 1
ATOM 1367 O O . PHE A 1 180 ? 23.519 11.830 -1.160 1.00 62.06 180 PHE A O 1
ATOM 1374 N N . THR A 1 181 ? 22.818 10.308 -2.655 1.00 60.62 181 THR A N 1
ATOM 1375 C CA . THR A 1 181 ? 22.953 9.156 -1.746 1.00 60.62 181 THR A CA 1
ATOM 1376 C C . THR A 1 181 ? 24.294 8.444 -1.850 1.00 60.62 181 THR A C 1
ATOM 1378 O O . THR A 1 181 ? 24.794 7.952 -0.843 1.00 60.62 181 THR A O 1
ATOM 1381 N N . GLY A 1 182 ? 24.875 8.360 -3.047 1.00 68.75 182 GLY A N 1
ATOM 1382 C CA . GLY A 1 182 ? 26.166 7.718 -3.272 1.00 68.75 182 GLY A CA 1
ATOM 1383 C C . GLY A 1 182 ? 27.300 8.723 -3.138 1.00 68.75 182 GLY A C 1
ATOM 1384 O O . GLY A 1 182 ? 28.055 8.711 -2.168 1.00 68.75 182 GLY A O 1
ATOM 1385 N N . ILE A 1 183 ? 27.392 9.640 -4.102 1.00 71.62 183 ILE A N 1
ATOM 1386 C CA . ILE A 1 183 ? 28.560 10.517 -4.264 1.00 71.62 183 ILE A CA 1
ATOM 1387 C C . ILE A 1 183 ? 28.736 11.469 -3.075 1.00 71.62 183 ILE A C 1
ATOM 1389 O O . ILE A 1 183 ? 29.818 11.507 -2.490 1.00 71.62 183 ILE A O 1
ATOM 1393 N N . LEU A 1 184 ? 27.697 12.212 -2.677 1.00 55.72 184 LEU A N 1
ATOM 1394 C CA . LEU A 1 184 ? 27.810 13.162 -1.559 1.00 55.72 184 LEU A CA 1
ATOM 1395 C C . LEU A 1 184 ? 28.052 12.483 -0.209 1.00 55.72 184 LEU A C 1
ATOM 1397 O O . LEU A 1 184 ? 28.707 13.060 0.655 1.00 55.72 184 LEU A O 1
ATOM 1401 N N . ALA A 1 185 ? 27.566 11.256 -0.033 1.00 57.81 185 ALA A N 1
ATOM 1402 C CA . ALA A 1 185 ? 27.832 10.465 1.164 1.00 57.81 185 ALA A CA 1
ATOM 1403 C C . ALA A 1 185 ? 29.237 9.825 1.161 1.00 57.81 185 ALA A C 1
ATOM 1405 O O . ALA A 1 185 ? 29.606 9.153 2.127 1.00 57.81 185 ALA A O 1
ATOM 1406 N N . GLY A 1 186 ? 30.017 9.995 0.083 1.00 62.09 186 GLY A N 1
ATOM 1407 C CA . GLY A 1 186 ? 31.317 9.347 -0.096 1.00 62.09 186 GLY A CA 1
ATOM 1408 C C . GLY A 1 186 ? 31.209 7.828 -0.258 1.00 62.09 186 GLY A C 1
ATOM 1409 O O . GLY A 1 186 ? 32.072 7.092 0.219 1.00 62.09 186 GLY A O 1
ATOM 1410 N N . LYS A 1 187 ? 30.120 7.344 -0.866 1.00 63.78 187 LYS A N 1
ATOM 1411 C CA . LYS A 1 187 ? 29.777 5.923 -1.021 1.00 63.78 187 LYS A CA 1
ATOM 1412 C C . LYS A 1 187 ? 29.734 5.495 -2.492 1.00 63.78 187 LYS A C 1
ATOM 1414 O O . LYS A 1 187 ? 29.838 6.304 -3.414 1.00 63.78 187 LYS A O 1
ATOM 1419 N N . ALA A 1 188 ? 29.619 4.183 -2.701 1.00 61.22 188 ALA A N 1
ATOM 1420 C CA . ALA A 1 188 ? 29.466 3.584 -4.023 1.00 61.22 188 ALA A CA 1
ATOM 1421 C C . ALA A 1 188 ? 28.159 4.042 -4.698 1.00 61.22 188 ALA A C 1
ATOM 1423 O O . ALA A 1 188 ? 27.154 4.257 -4.025 1.00 61.22 188 ALA A O 1
ATOM 1424 N N . TRP A 1 189 ? 28.186 4.175 -6.022 1.00 70.06 189 TRP A N 1
ATOM 1425 C CA . TRP A 1 189 ? 27.088 4.694 -6.844 1.00 70.06 189 TRP A CA 1
ATOM 1426 C C . TRP A 1 189 ? 26.996 3.917 -8.163 1.00 70.06 189 TRP A C 1
ATOM 1428 O O . TRP A 1 189 ? 27.987 3.341 -8.630 1.00 70.06 189 TRP A O 1
ATOM 1438 N N . GLY A 1 190 ? 25.807 3.867 -8.756 1.00 68.69 190 GLY A N 1
ATOM 1439 C CA . GLY A 1 190 ? 25.545 3.220 -10.041 1.00 68.69 190 GLY A CA 1
ATOM 1440 C C . GLY A 1 190 ? 26.131 1.808 -10.149 1.00 68.69 190 GLY A C 1
ATOM 1441 O O . GLY A 1 190 ? 25.881 0.934 -9.322 1.00 68.69 190 GLY A O 1
ATOM 1442 N N . LYS A 1 191 ? 26.967 1.580 -11.170 1.00 67.50 191 LYS A N 1
ATOM 1443 C CA . LYS A 1 191 ? 27.619 0.280 -11.432 1.00 67.50 191 LYS A CA 1
ATOM 1444 C C . LYS A 1 191 ? 28.650 -0.150 -10.380 1.00 67.50 191 LYS A C 1
ATOM 1446 O O . LYS A 1 191 ? 29.150 -1.268 -10.457 1.00 67.50 191 LYS A O 1
ATOM 1451 N N . HIS A 1 192 ? 29.024 0.748 -9.471 1.00 69.25 192 HIS A N 1
ATOM 1452 C CA . HIS A 1 192 ? 29.974 0.475 -8.395 1.00 69.25 192 HIS A CA 1
ATOM 1453 C C . HIS A 1 192 ? 29.281 -0.061 -7.137 1.00 69.25 192 HIS A C 1
ATOM 1455 O O . HIS A 1 192 ? 29.962 -0.497 -6.213 1.00 69.25 192 HIS A O 1
ATOM 1461 N N . VAL A 1 193 ? 27.943 -0.045 -7.095 1.00 63.53 193 VAL A N 1
ATOM 1462 C CA . VAL A 1 193 ? 27.161 -0.725 -6.059 1.00 63.53 193 VAL A CA 1
ATOM 1463 C C . VAL A 1 193 ? 27.218 -2.235 -6.310 1.00 63.53 193 VAL A C 1
ATOM 1465 O O . VAL A 1 193 ? 27.029 -2.691 -7.440 1.00 63.53 193 VAL A O 1
ATOM 1468 N N . GLY A 1 194 ? 27.496 -3.011 -5.258 1.00 58.06 194 GLY A N 1
ATOM 1469 C CA . GLY A 1 194 ? 27.566 -4.471 -5.332 1.00 58.06 194 GLY A CA 1
ATOM 1470 C C . GLY A 1 194 ? 26.280 -5.073 -5.902 1.00 58.06 194 GLY A C 1
ATOM 1471 O O . GLY A 1 194 ? 25.170 -4.652 -5.570 1.00 58.06 194 GLY A O 1
ATOM 1472 N N . LYS A 1 195 ? 26.413 -6.066 -6.784 1.00 57.75 195 LYS A N 1
ATOM 1473 C CA . LYS A 1 195 ? 25.256 -6.787 -7.327 1.00 57.75 195 LYS A CA 1
ATOM 1474 C C . LYS A 1 195 ? 24.726 -7.714 -6.237 1.00 57.75 195 LYS A C 1
ATOM 1476 O O . LYS A 1 195 ? 25.502 -8.472 -5.679 1.00 57.75 195 LYS A O 1
ATOM 1481 N N . GLY A 1 196 ? 23.414 -7.747 -5.990 1.00 44.44 196 GLY A N 1
ATOM 1482 C CA . GLY A 1 196 ? 22.802 -8.522 -4.890 1.00 44.44 196 GLY A CA 1
ATOM 1483 C C . GLY A 1 196 ? 23.023 -10.050 -4.879 1.00 44.44 196 GLY A C 1
ATOM 1484 O O . GLY A 1 196 ? 22.475 -10.728 -4.019 1.00 44.44 196 GLY A O 1
ATOM 1485 N N . ARG A 1 197 ? 23.798 -10.613 -5.819 1.00 45.03 197 ARG A N 1
ATOM 1486 C CA . ARG A 1 197 ? 24.231 -12.026 -5.854 1.00 45.03 197 ARG A CA 1
ATOM 1487 C C . ARG A 1 197 ? 25.754 -12.203 -5.765 1.00 45.03 197 ARG A C 1
ATOM 1489 O O . ARG A 1 197 ? 26.226 -13.334 -5.791 1.00 45.03 197 ARG A O 1
ATOM 1496 N N . ASP A 1 198 ? 26.508 -11.110 -5.701 1.00 47.22 198 ASP A N 1
ATOM 1497 C CA . ASP A 1 198 ? 27.963 -11.090 -5.610 1.00 47.22 198 ASP A CA 1
ATOM 1498 C C . ASP A 1 198 ? 28.369 -10.515 -4.246 1.00 47.22 198 ASP A C 1
ATOM 1500 O O . ASP A 1 198 ? 28.257 -9.317 -3.997 1.00 47.22 198 ASP A O 1
ATOM 1504 N N . LEU A 1 199 ? 28.794 -11.403 -3.344 1.00 52.69 199 LEU A N 1
ATOM 1505 C CA . LEU A 1 199 ? 29.216 -11.074 -1.978 1.00 52.69 199 LEU A CA 1
ATOM 1506 C C . LEU A 1 199 ? 30.708 -10.698 -1.896 1.00 52.69 199 LEU A C 1
ATOM 1508 O O . LEU A 1 199 ? 31.229 -10.531 -0.798 1.00 52.69 199 LEU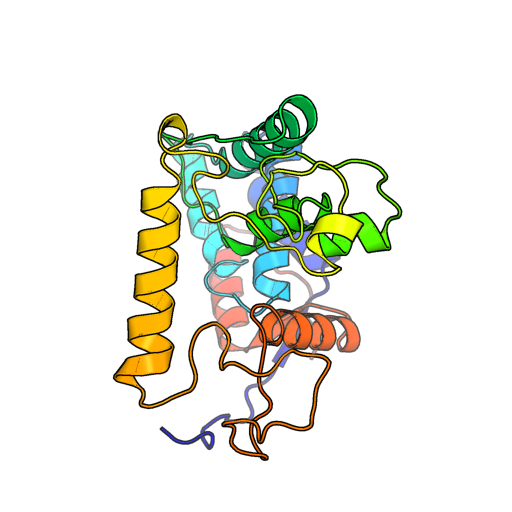 A O 1
ATOM 1512 N N . SER A 1 200 ? 31.419 -10.617 -3.031 1.00 52.09 200 SER A N 1
ATOM 1513 C CA . SER A 1 200 ? 32.870 -10.364 -3.059 1.00 52.09 200 SER A CA 1
ATOM 1514 C C . SER A 1 200 ? 33.257 -8.901 -2.821 1.00 52.09 200 SER A C 1
ATOM 1516 O O . SER A 1 200 ? 34.403 -8.617 -2.474 1.00 52.09 200 SER A O 1
ATOM 1518 N N . THR A 1 201 ? 32.317 -7.967 -2.973 1.00 50.25 201 THR A N 1
ATOM 1519 C CA . THR A 1 201 ? 32.498 -6.560 -2.597 1.00 50.25 201 THR A CA 1
ATOM 1520 C C . THR A 1 201 ? 32.098 -6.340 -1.144 1.00 50.25 201 THR A C 1
ATOM 1522 O O . THR A 1 201 ? 30.954 -6.616 -0.783 1.00 50.25 201 THR A O 1
ATOM 1525 N N . GLU A 1 202 ? 33.013 -5.800 -0.332 1.00 49.66 202 GLU A N 1
ATOM 1526 C CA . GLU A 1 202 ? 32.724 -5.393 1.048 1.00 49.66 202 GLU A CA 1
ATOM 1527 C C . GLU A 1 202 ? 31.528 -4.432 1.072 1.00 49.66 202 GLU A C 1
ATOM 1529 O O . GLU A 1 202 ? 31.529 -3.369 0.442 1.00 49.66 202 GLU A O 1
ATOM 1534 N N . ALA A 1 203 ? 30.468 -4.840 1.768 1.00 51.88 203 ALA A N 1
ATOM 1535 C CA . ALA A 1 203 ? 29.259 -4.049 1.890 1.00 51.88 203 ALA A CA 1
ATOM 1536 C C . ALA A 1 203 ? 29.515 -2.858 2.827 1.00 51.88 203 ALA A C 1
ATOM 1538 O O . ALA A 1 203 ? 30.055 -3.011 3.919 1.00 51.88 203 ALA A O 1
ATOM 1539 N N . ASN A 1 204 ? 29.099 -1.660 2.414 1.00 53.16 204 ASN A N 1
ATOM 1540 C CA . ASN A 1 204 ? 29.207 -0.431 3.206 1.00 53.16 204 ASN A CA 1
ATOM 1541 C C . ASN A 1 204 ? 28.149 -0.387 4.328 1.00 53.16 204 ASN A C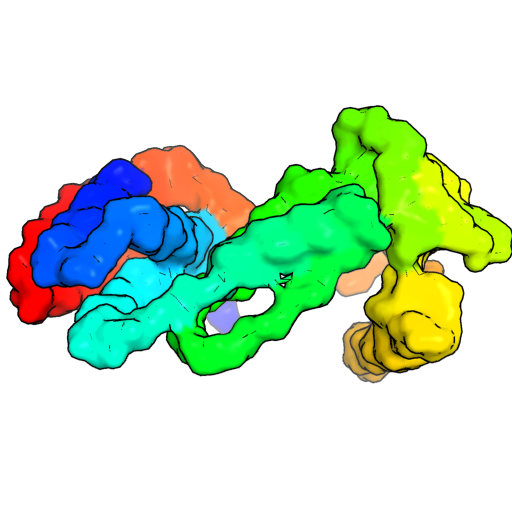 1
ATOM 1543 O O . ASN A 1 204 ? 27.293 0.498 4.332 1.00 53.16 204 ASN A O 1
ATOM 1547 N N . VAL A 1 205 ? 28.178 -1.339 5.261 1.00 55.62 205 VAL A N 1
ATOM 1548 C CA . VAL A 1 205 ? 27.199 -1.433 6.354 1.00 55.62 205 VAL A CA 1
ATOM 1549 C C . VAL A 1 205 ? 27.822 -1.773 7.694 1.00 55.62 205 VAL A C 1
ATOM 1551 O O . VAL A 1 205 ? 28.811 -2.493 7.781 1.00 55.62 205 VAL A O 1
ATOM 1554 N N . ASN A 1 206 ? 27.193 -1.251 8.746 1.00 60.78 206 ASN A N 1
ATOM 1555 C CA . ASN A 1 206 ? 27.388 -1.725 10.105 1.00 60.78 206 ASN A CA 1
ATOM 1556 C C . ASN A 1 206 ? 26.942 -3.202 10.172 1.00 60.78 206 ASN A C 1
ATOM 1558 O O . ASN A 1 206 ? 25.772 -3.465 9.904 1.00 60.78 206 ASN A O 1
ATOM 1562 N N . PRO A 1 207 ? 27.811 -4.160 10.539 1.00 62.09 207 PRO A N 1
ATOM 1563 C CA . PRO A 1 207 ? 27.435 -5.572 10.647 1.00 62.09 207 PRO A CA 1
ATOM 1564 C C . PRO A 1 207 ? 26.284 -5.834 11.629 1.00 62.09 207 PRO A C 1
ATOM 1566 O O . PRO A 1 207 ? 25.591 -6.839 11.500 1.00 62.09 207 PRO A O 1
ATOM 1569 N N . GLU A 1 208 ? 26.071 -4.934 12.594 1.00 62.22 208 GLU A N 1
ATOM 1570 C CA . GLU A 1 208 ? 24.992 -5.023 13.583 1.00 62.22 208 GLU A CA 1
ATOM 1571 C C . GLU A 1 208 ? 23.652 -4.462 13.079 1.00 62.22 208 GLU A C 1
ATOM 1573 O O . GLU A 1 208 ? 22.615 -4.718 13.686 1.00 62.22 208 GLU A O 1
ATOM 1578 N N . GLN A 1 209 ? 23.642 -3.729 11.958 1.00 56.47 209 GLN A N 1
ATOM 1579 C CA . GLN A 1 209 ? 22.425 -3.207 11.333 1.00 56.47 209 GLN A CA 1
ATOM 1580 C C . GLN A 1 209 ? 22.299 -3.748 9.904 1.00 56.47 209 GLN A C 1
ATOM 1582 O O . GLN A 1 209 ? 22.995 -3.271 9.001 1.00 56.47 209 GLN A O 1
ATOM 1587 N N . PRO A 1 210 ? 21.422 -4.740 9.665 1.00 60.22 210 PRO A N 1
ATOM 1588 C CA . PRO A 1 210 ? 21.268 -5.312 8.337 1.00 60.22 210 PRO A CA 1
ATOM 1589 C C . PRO A 1 210 ? 20.805 -4.245 7.337 1.00 60.22 210 PRO A C 1
ATOM 1591 O O . PRO A 1 210 ? 20.011 -3.363 7.667 1.00 60.22 210 PRO A O 1
ATOM 1594 N N . VAL A 1 211 ? 21.281 -4.345 6.091 1.00 55.59 211 VAL A N 1
ATOM 1595 C CA . VAL A 1 211 ? 20.710 -3.573 4.979 1.00 55.59 211 VAL A CA 1
ATOM 1596 C C . VAL A 1 211 ? 19.250 -3.983 4.840 1.00 55.59 211 VAL A C 1
ATOM 1598 O O . VAL A 1 211 ? 18.966 -5.146 4.561 1.00 55.59 211 VAL A O 1
ATOM 1601 N N . LEU A 1 212 ? 18.345 -3.026 5.006 1.00 52.50 212 LEU A N 1
ATOM 1602 C CA . LEU A 1 212 ? 16.926 -3.206 4.726 1.00 52.50 212 LEU A CA 1
ATOM 1603 C C . LEU A 1 212 ? 16.630 -2.709 3.312 1.00 52.50 212 LEU A C 1
ATOM 1605 O O . LEU A 1 212 ? 17.143 -1.665 2.895 1.00 52.50 212 LEU A O 1
ATOM 1609 N N . VAL A 1 213 ? 15.784 -3.428 2.582 1.00 50.2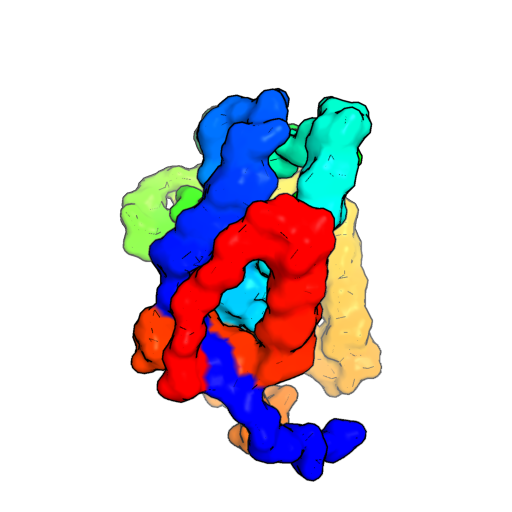8 213 VAL A N 1
ATOM 1610 C CA . VAL A 1 213 ? 15.181 -2.923 1.345 1.00 50.28 213 VAL A CA 1
ATOM 1611 C C . VAL A 1 213 ? 13.820 -2.283 1.640 1.00 50.28 213 VAL A C 1
ATOM 1613 O O . VAL A 1 213 ? 13.171 -2.637 2.629 1.00 50.28 213 VAL A O 1
ATOM 1616 N N . PRO A 1 214 ? 13.355 -1.322 0.815 1.00 55.50 214 PRO A N 1
ATOM 1617 C CA . PRO A 1 214 ? 12.024 -0.745 0.982 1.00 55.50 214 PRO A CA 1
ATOM 1618 C C . PRO A 1 214 ? 10.945 -1.835 1.045 1.00 55.50 214 PRO A C 1
ATOM 1620 O O . PRO A 1 214 ? 10.799 -2.613 0.102 1.00 55.50 214 PRO A O 1
ATOM 1623 N N . GLY A 1 215 ? 10.193 -1.876 2.147 1.00 58.78 215 GLY A N 1
ATOM 1624 C CA . GLY A 1 215 ? 9.193 -2.906 2.434 1.00 58.78 215 GLY A CA 1
ATOM 1625 C C . GLY A 1 215 ? 9.594 -3.913 3.519 1.00 58.78 215 GLY A C 1
ATOM 1626 O O . GLY A 1 215 ? 8.700 -4.523 4.101 1.00 58.78 215 GLY A O 1
ATOM 1627 N N . ASP A 1 216 ? 10.886 -4.078 3.836 1.00 65.31 216 ASP A N 1
ATOM 1628 C CA . ASP A 1 216 ? 11.332 -5.020 4.879 1.00 65.31 216 ASP A CA 1
ATOM 1629 C C . ASP A 1 216 ? 10.780 -4.687 6.279 1.00 65.31 216 ASP A C 1
ATOM 1631 O O . ASP A 1 216 ? 10.294 -5.604 6.947 1.00 65.31 216 ASP A O 1
ATOM 1635 N N . PRO A 1 217 ? 10.786 -3.420 6.754 1.00 66.75 217 PRO A N 1
ATOM 1636 C CA . PRO A 1 217 ? 10.168 -3.074 8.036 1.00 66.75 217 PRO A CA 1
ATOM 1637 C C . PRO A 1 217 ? 8.670 -3.400 8.077 1.00 66.75 217 PRO A C 1
ATOM 1639 O O . PRO A 1 217 ? 8.166 -3.929 9.069 1.00 66.75 217 PRO A O 1
ATOM 1642 N N . GLU A 1 218 ? 7.956 -3.111 6.988 1.00 78.94 218 GLU A N 1
ATOM 1643 C CA . GLU A 1 218 ? 6.525 -3.375 6.864 1.00 78.94 218 GLU A CA 1
ATOM 1644 C C . GLU A 1 218 ? 6.208 -4.874 6.856 1.00 78.94 218 GLU A C 1
ATOM 1646 O O . GLU A 1 218 ? 5.222 -5.302 7.466 1.00 78.94 218 GLU A O 1
ATOM 1651 N N . GLU A 1 219 ? 7.034 -5.676 6.184 1.00 70.12 219 GLU A N 1
ATOM 1652 C CA . GLU A 1 219 ? 6.921 -7.135 6.168 1.00 70.12 219 GLU A CA 1
ATOM 1653 C C . GLU A 1 219 ? 7.243 -7.720 7.550 1.00 70.12 219 GLU A C 1
ATOM 1655 O O . GLU A 1 219 ? 6.525 -8.597 8.030 1.00 70.12 219 GLU A O 1
ATOM 1660 N N . ALA A 1 220 ? 8.252 -7.189 8.248 1.00 70.44 220 ALA A N 1
ATOM 1661 C CA . ALA A 1 220 ? 8.578 -7.592 9.614 1.00 70.44 220 ALA A CA 1
ATOM 1662 C C . ALA A 1 220 ? 7.416 -7.316 10.585 1.00 70.44 220 ALA A C 1
ATOM 1664 O O . ALA A 1 220 ? 7.043 -8.196 11.369 1.00 70.44 220 ALA A O 1
ATOM 1665 N N . HIS A 1 221 ? 6.793 -6.136 10.498 1.00 80.81 221 HIS A N 1
ATOM 1666 C CA . HIS A 1 221 ? 5.610 -5.801 11.294 1.00 80.81 221 HIS A CA 1
ATOM 1667 C C . HIS A 1 221 ? 4.403 -6.681 10.926 1.00 80.81 221 HIS A C 1
ATOM 1669 O O . HIS A 1 221 ? 3.720 -7.210 11.808 1.00 80.81 221 HIS A O 1
ATOM 1675 N N . SER A 1 222 ? 4.172 -6.918 9.632 1.00 79.69 222 SER A N 1
ATOM 1676 C CA . SER A 1 222 ? 3.104 -7.809 9.158 1.00 79.69 222 SER A CA 1
ATOM 1677 C C . SER A 1 222 ? 3.302 -9.239 9.675 1.00 79.69 222 SER A C 1
ATOM 1679 O O . SER A 1 222 ? 2.358 -9.872 10.153 1.00 79.69 222 SER A O 1
ATOM 1681 N N . GLY A 1 223 ? 4.542 -9.736 9.656 1.00 79.88 223 GLY A N 1
ATOM 1682 C CA . GLY A 1 223 ? 4.922 -11.037 10.200 1.00 79.88 223 GLY A CA 1
ATOM 1683 C C . GLY A 1 223 ? 4.759 -11.124 11.720 1.00 79.88 223 GLY A C 1
ATOM 1684 O O . GLY A 1 223 ? 4.348 -12.165 12.237 1.00 79.88 223 GLY A O 1
ATOM 1685 N N . MET A 1 224 ? 5.019 -10.034 12.445 1.00 85.75 224 MET A N 1
ATOM 1686 C CA . MET A 1 224 ? 4.728 -9.932 13.878 1.00 85.75 224 MET A CA 1
ATOM 1687 C C . MET A 1 224 ? 3.222 -10.040 14.145 1.00 85.75 224 MET A C 1
ATOM 1689 O O . MET A 1 224 ? 2.808 -10.855 14.970 1.00 85.75 224 MET A O 1
ATOM 1693 N N . CYS A 1 225 ? 2.400 -9.302 13.394 1.00 87.56 225 CYS A N 1
ATOM 1694 C CA . CYS A 1 225 ? 0.940 -9.370 13.489 1.00 87.56 225 CYS A CA 1
ATOM 1695 C C . CYS A 1 225 ? 0.410 -10.781 13.182 1.00 87.56 225 CYS A C 1
ATOM 1697 O O . CYS A 1 225 ? -0.454 -11.307 13.885 1.00 87.56 225 CYS A O 1
ATOM 1699 N N . ALA A 1 226 ? 0.963 -11.441 12.160 1.00 87.25 226 ALA A N 1
ATOM 1700 C CA . ALA A 1 226 ? 0.597 -12.811 11.811 1.00 87.25 226 ALA A CA 1
ATOM 1701 C C . ALA A 1 226 ? 0.887 -13.793 12.960 1.00 87.25 226 ALA A C 1
ATOM 1703 O O . ALA A 1 226 ? 0.025 -14.600 13.307 1.00 87.25 226 ALA A O 1
ATOM 1704 N N . LYS A 1 227 ? 2.060 -13.687 13.602 1.00 88.88 227 LYS A N 1
ATOM 1705 C CA . LYS A 1 227 ? 2.428 -14.506 14.773 1.00 88.88 227 LYS A CA 1
ATOM 1706 C C . LYS A 1 227 ? 1.544 -14.220 15.987 1.00 88.88 227 LYS A C 1
ATOM 1708 O O . LYS A 1 227 ? 1.186 -15.145 16.708 1.00 88.88 227 LYS A O 1
ATOM 1713 N N . ALA A 1 228 ? 1.174 -12.959 16.195 1.00 88.25 228 ALA A N 1
ATOM 1714 C CA . ALA A 1 228 ? 0.267 -12.550 17.261 1.00 88.25 228 ALA A CA 1
ATOM 1715 C C . ALA A 1 228 ? -1.192 -12.970 16.997 1.00 88.25 228 ALA A C 1
ATOM 1717 O O . ALA A 1 228 ? -2.008 -12.958 17.919 1.00 88.25 228 ALA A O 1
ATOM 1718 N N . GLY A 1 229 ? -1.540 -13.339 15.758 1.00 90.56 229 GLY A N 1
ATOM 1719 C CA . GLY A 1 229 ? -2.894 -13.685 15.323 1.00 90.56 229 GLY A CA 1
ATOM 1720 C C . GLY A 1 229 ? -3.835 -12.478 15.213 1.00 90.56 229 GLY A C 1
ATOM 1721 O O . GLY A 1 229 ? -5.039 -12.627 15.438 1.00 90.56 229 GLY A O 1
ATOM 1722 N N . GLY A 1 230 ? -3.290 -11.290 14.946 1.00 91.31 230 GLY A N 1
ATOM 1723 C CA . GLY A 1 230 ? -4.009 -10.019 14.847 1.00 91.31 230 GLY A CA 1
ATOM 1724 C C . GLY A 1 230 ? -3.048 -8.830 14.757 1.00 91.31 230 GLY A C 1
ATOM 1725 O O . GLY A 1 230 ? -1.846 -8.991 14.947 1.00 91.31 230 GLY A O 1
ATOM 1726 N N . ILE A 1 231 ? -3.561 -7.638 14.458 1.00 92.44 231 ILE A N 1
ATOM 1727 C CA . ILE A 1 231 ? -2.753 -6.416 14.445 1.00 92.44 231 ILE A CA 1
ATOM 1728 C C . ILE A 1 231 ? -2.384 -6.036 15.871 1.00 92.44 231 ILE A C 1
ATOM 1730 O O . ILE A 1 231 ? -3.234 -6.041 16.764 1.00 92.44 231 ILE A O 1
ATOM 1734 N N . VAL A 1 232 ? -1.107 -5.715 16.050 1.00 90.44 232 VAL A N 1
ATOM 1735 C CA . VAL A 1 232 ? -0.532 -5.282 17.315 1.00 90.44 232 VAL A CA 1
ATOM 1736 C C . VAL A 1 232 ? -0.651 -3.764 17.420 1.00 90.44 232 VAL A C 1
ATOM 1738 O O . VAL A 1 232 ? -0.226 -3.047 16.518 1.00 90.44 232 VAL A O 1
ATOM 1741 N N . TYR A 1 233 ? -1.222 -3.277 18.518 1.00 90.19 233 TYR A N 1
ATOM 1742 C CA . TYR A 1 233 ? -1.370 -1.855 18.800 1.00 90.19 233 TYR A CA 1
ATOM 1743 C C . TYR A 1 233 ? -0.711 -1.473 20.126 1.00 90.19 233 TYR A C 1
ATOM 1745 O O . TYR A 1 233 ? -0.960 -2.119 21.150 1.00 90.19 233 TYR A O 1
ATOM 1753 N N . PRO A 1 234 ? 0.044 -0.367 20.140 1.00 87.00 234 PRO A N 1
ATOM 1754 C CA . PRO A 1 234 ? 0.418 0.320 21.365 1.00 87.00 234 PRO A CA 1
ATOM 1755 C C . PRO A 1 234 ? -0.804 0.818 22.149 1.00 87.00 234 PRO A C 1
ATOM 1757 O O . PRO A 1 234 ? -1.841 1.169 21.572 1.00 87.00 234 PRO A O 1
ATOM 1760 N N . THR A 1 235 ? -0.680 0.921 23.473 1.00 88.81 235 THR A N 1
ATOM 1761 C CA . THR A 1 235 ? -1.790 1.346 24.346 1.00 88.81 235 THR A CA 1
ATOM 1762 C C . THR A 1 235 ? -2.328 2.733 23.985 1.00 88.81 235 THR A C 1
ATOM 1764 O O . THR A 1 235 ? -3.544 2.931 23.969 1.00 88.81 235 THR A O 1
ATOM 1767 N N . HIS A 1 236 ? -1.463 3.685 23.627 1.00 86.94 236 HIS A N 1
ATOM 1768 C CA . HIS A 1 236 ? -1.909 5.034 23.264 1.00 86.94 236 HIS A CA 1
ATOM 1769 C C . HIS A 1 236 ? -2.815 5.057 22.016 1.00 86.94 236 HIS A C 1
ATOM 1771 O O . HIS A 1 236 ? -3.728 5.882 21.934 1.00 86.94 236 HIS A O 1
ATOM 1777 N N . ILE A 1 237 ? -2.616 4.129 21.071 1.00 88.12 237 ILE A N 1
ATOM 1778 C CA . ILE A 1 237 ? -3.476 3.986 19.889 1.00 88.12 237 ILE A CA 1
ATOM 1779 C C . ILE A 1 237 ? -4.845 3.436 20.295 1.00 88.12 237 ILE A C 1
ATOM 1781 O O . ILE A 1 237 ? -5.872 3.961 19.870 1.00 88.12 237 ILE A O 1
ATOM 1785 N N . ILE A 1 238 ? -4.884 2.433 21.176 1.00 90.50 238 ILE A N 1
ATOM 1786 C CA . ILE A 1 238 ? -6.144 1.876 21.689 1.00 90.50 238 ILE A CA 1
ATOM 1787 C C . ILE A 1 238 ? -6.978 2.945 22.406 1.00 90.50 238 ILE A C 1
ATOM 1789 O O . ILE A 1 238 ? -8.184 3.030 22.174 1.00 90.50 238 ILE A O 1
ATOM 1793 N N . GLU A 1 239 ? -6.363 3.791 23.232 1.00 90.00 239 GLU A N 1
ATOM 1794 C CA . GLU A 1 239 ? -7.075 4.882 23.915 1.00 90.00 239 GLU A CA 1
ATOM 1795 C C . GLU A 1 239 ? -7.622 5.935 22.938 1.00 90.00 239 GLU A C 1
ATOM 1797 O O . GLU A 1 239 ? -8.753 6.418 23.088 1.00 90.00 239 GLU A O 1
ATOM 1802 N N . HIS A 1 240 ? -6.876 6.236 21.872 1.00 88.69 240 HIS A N 1
ATOM 1803 C CA . HIS A 1 240 ? -7.381 7.079 20.792 1.00 88.69 240 HIS A CA 1
ATOM 1804 C C . HIS A 1 240 ? -8.599 6.445 20.100 1.00 88.69 240 HIS A C 1
ATOM 1806 O O . HIS A 1 240 ? -9.628 7.103 19.929 1.00 88.69 240 HIS A O 1
ATOM 1812 N N . LEU A 1 241 ? -8.535 5.154 19.764 1.00 89.31 241 LEU A N 1
ATOM 1813 C CA . LEU A 1 241 ? -9.635 4.448 19.102 1.00 89.31 241 LEU A CA 1
ATOM 1814 C C . LEU A 1 241 ? -10.879 4.329 19.988 1.00 89.31 241 LEU A C 1
ATOM 1816 O O . LEU A 1 241 ? -11.989 4.509 19.489 1.00 89.31 241 LEU A O 1
ATOM 1820 N N . LYS A 1 242 ? -10.719 4.137 21.304 1.00 91.62 242 LYS A N 1
ATOM 1821 C CA . LYS A 1 242 ? -11.832 4.218 22.268 1.00 91.62 242 LYS A CA 1
ATOM 1822 C C . LYS A 1 242 ? -12.512 5.586 22.235 1.00 91.62 242 LYS A C 1
ATOM 1824 O O . LYS A 1 242 ? -13.738 5.664 22.271 1.00 91.62 242 LYS A O 1
ATOM 1829 N N . THR A 1 243 ? -11.730 6.661 22.126 1.00 90.00 243 THR A N 1
ATOM 1830 C CA . THR A 1 243 ? -12.258 8.030 22.019 1.00 90.00 243 THR A CA 1
ATOM 1831 C C . THR A 1 243 ? -13.066 8.210 20.732 1.00 90.00 243 THR A C 1
ATOM 1833 O O . THR A 1 243 ? -14.174 8.747 20.765 1.00 90.00 243 THR A O 1
ATOM 1836 N N . VAL A 1 244 ? -12.557 7.714 19.600 1.00 86.62 244 VAL A N 1
ATOM 1837 C CA . VAL A 1 244 ? -13.278 7.729 18.315 1.00 86.62 244 VAL A CA 1
ATOM 1838 C C . VAL A 1 244 ? -14.575 6.920 18.413 1.00 86.62 244 VAL A C 1
ATOM 1840 O O . VAL A 1 244 ? -15.638 7.430 18.061 1.00 86.62 244 VAL A O 1
ATOM 1843 N N . ALA A 1 245 ? -14.513 5.700 18.951 1.00 89.50 245 ALA A N 1
ATOM 1844 C CA . ALA A 1 245 ? -15.670 4.830 19.136 1.00 89.50 245 ALA A CA 1
ATOM 1845 C C . ALA A 1 245 ? -16.758 5.500 19.992 1.00 89.50 245 ALA A C 1
ATOM 1847 O O . ALA A 1 245 ? -17.926 5.516 19.609 1.00 89.50 245 ALA A O 1
ATOM 1848 N N . HIS A 1 246 ? -16.371 6.141 21.098 1.00 90.38 246 HIS A N 1
ATOM 1849 C CA . HIS A 1 246 ? -17.285 6.903 21.945 1.00 90.38 246 HIS A CA 1
ATOM 1850 C C . HIS A 1 246 ? -17.936 8.077 21.193 1.00 90.38 246 HIS A C 1
ATOM 1852 O O . HIS A 1 246 ? -19.162 8.200 21.180 1.00 90.38 246 HIS A O 1
ATOM 1858 N N . ASN A 1 247 ? -17.139 8.913 20.520 1.00 87.25 247 ASN A N 1
ATOM 1859 C CA . ASN A 1 247 ? -17.628 10.112 19.828 1.00 87.25 247 ASN A CA 1
ATOM 1860 C C . ASN A 1 247 ? -18.609 9.790 18.695 1.00 87.25 247 ASN A C 1
ATOM 1862 O O . ASN A 1 247 ? -19.571 10.527 18.472 1.00 87.25 247 ASN A O 1
ATOM 1866 N N . TYR A 1 248 ? -18.378 8.679 18.000 1.00 84.44 248 TYR A N 1
ATOM 1867 C CA . TYR A 1 248 ? -19.198 8.233 16.877 1.00 84.44 248 TYR A CA 1
ATOM 1868 C C . TYR A 1 248 ? -20.225 7.155 17.260 1.00 84.44 248 TYR A C 1
ATOM 1870 O O . TYR A 1 248 ? -20.959 6.688 16.393 1.00 84.44 248 TYR A O 1
ATOM 1878 N N . LYS A 1 249 ? -20.331 6.800 18.551 1.00 88.19 249 LYS A N 1
ATOM 1879 C CA . LYS A 1 249 ? -21.249 5.777 19.089 1.00 88.19 249 LYS A CA 1
ATOM 1880 C C . LYS A 1 249 ? -21.098 4.406 18.413 1.00 88.19 249 LYS A C 1
ATOM 1882 O O . LYS A 1 249 ? -22.085 3.723 18.146 1.00 88.19 249 LYS A O 1
ATOM 1887 N N . ILE A 1 250 ? -19.858 4.012 18.145 1.00 87.94 250 ILE A N 1
ATOM 1888 C CA . ILE A 1 250 ? -19.500 2.737 17.522 1.00 87.94 250 ILE A CA 1
ATOM 1889 C C . ILE A 1 250 ? -19.145 1.744 18.639 1.00 87.94 250 ILE A C 1
ATOM 1891 O O . ILE A 1 250 ? -18.375 2.103 19.534 1.00 87.94 250 ILE A O 1
ATOM 1895 N N . PRO A 1 251 ? -19.663 0.504 18.623 1.00 88.25 251 PRO A N 1
ATOM 1896 C CA . PRO A 1 251 ? -19.206 -0.538 19.537 1.00 88.25 251 PRO A CA 1
ATOM 1897 C C . PRO A 1 251 ? -17.701 -0.779 19.377 1.00 88.25 251 PRO A C 1
ATOM 1899 O O . PRO A 1 251 ? -17.221 -0.965 18.262 1.00 88.25 251 PRO A O 1
ATOM 1902 N N . MET A 1 252 ? -16.952 -0.777 20.480 1.00 89.38 252 MET A N 1
ATOM 1903 C CA . MET A 1 252 ? -15.517 -1.062 20.443 1.00 89.38 252 MET A CA 1
ATOM 1904 C C . MET A 1 252 ? -15.279 -2.543 20.124 1.00 89.38 252 MET A C 1
ATOM 1906 O O . MET A 1 252 ? -15.976 -3.407 20.659 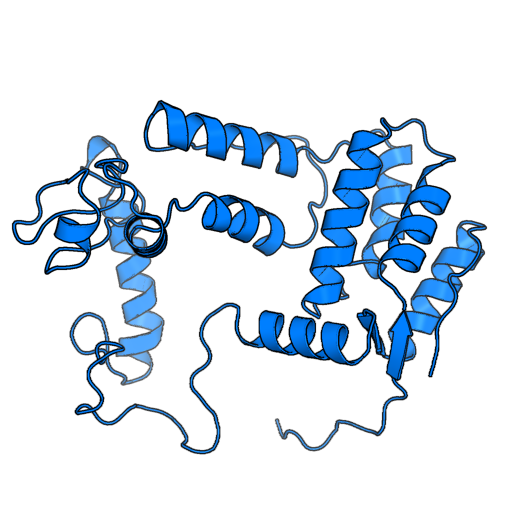1.00 89.38 252 MET A O 1
ATOM 1910 N N . PHE A 1 253 ? -14.290 -2.835 19.280 1.00 84.31 253 PHE A N 1
ATOM 1911 C CA . PHE A 1 253 ? -13.888 -4.209 18.979 1.00 84.31 253 PHE A CA 1
ATOM 1912 C C . PHE A 1 253 ? -13.258 -4.916 20.186 1.00 84.31 253 PHE A C 1
ATOM 1914 O O . PHE A 1 253 ? -12.740 -4.280 21.111 1.00 84.31 253 PHE A O 1
ATOM 1921 N N . VAL A 1 254 ? -13.254 -6.250 20.150 1.00 86.00 254 VAL A N 1
ATOM 1922 C CA . VAL A 1 254 ? -12.595 -7.067 21.174 1.00 86.00 254 VAL A CA 1
ATOM 1923 C C . VAL A 1 254 ? -11.084 -7.097 20.933 1.00 86.00 254 VAL A C 1
ATOM 1925 O O . VAL A 1 254 ? -10.615 -7.443 19.850 1.00 86.00 254 VAL A O 1
ATOM 1928 N N . PHE A 1 255 ? -10.312 -6.771 21.968 1.00 85.50 255 PHE A N 1
ATOM 1929 C CA . PHE A 1 255 ? -8.852 -6.861 21.977 1.00 85.50 255 PHE A CA 1
ATOM 1930 C C . PHE A 1 255 ? -8.379 -7.830 23.062 1.00 85.50 255 PHE A C 1
ATOM 1932 O O . PHE A 1 255 ? -8.992 -7.940 24.127 1.00 85.50 255 PHE A O 1
ATOM 1939 N N . ARG A 1 256 ? -7.270 -8.527 22.800 1.00 86.62 256 ARG A N 1
ATOM 1940 C CA . ARG A 1 256 ? -6.589 -9.384 23.781 1.00 86.62 256 ARG A CA 1
ATOM 1941 C C . ARG A 1 256 ? -5.235 -8.795 24.162 1.00 86.62 256 ARG A C 1
ATOM 1943 O O . ARG A 1 256 ? -4.647 -8.051 23.378 1.00 86.62 256 ARG A O 1
ATOM 1950 N N . LYS A 1 257 ? -4.800 -9.104 25.381 1.00 74.38 257 LYS A N 1
ATOM 1951 C CA . LYS A 1 257 ? -3.428 -8.852 25.823 1.00 74.38 257 LYS A CA 1
ATOM 1952 C C . LYS A 1 257 ? -2.498 -9.910 25.250 1.00 74.38 257 LYS A C 1
ATOM 1954 O O . LYS A 1 257 ? -2.977 -11.056 25.086 1.00 74.38 257 LYS A O 1
#

InterPro domains:
  IPR003767 Malate/L-lactate dehydrogenase-like [PF02615] (14-71)
  IPR003767 Malate/L-lactate dehydrogenase-like [PF02615] (119-197)
  IPR003767 Malate/L-lactate dehydrogenase-like [PTHR11091] (119-204)
  IPR036111 Malate/L-sulfolactate/L-lactate dehydrogenase-like superfamily [SSF89733] (13-254)
  IPR043143 Malate/L-sulfolactate/L-lactate dehydrogenase-like, NADPH binding domain [G3DSA:3.30.1370.60] (74-120)
  IPR043143 Malate/L-sulfolactate/L-lactate dehydrogenase-like, NADPH binding domain [G3DSA:3.30.1370.60] (121-213)
  IPR043144 Malate/L-sulfolactate/L-lactate dehydrogenase-like, alpha-helical domain [G3DSA:1.10.1530.10] (13-73)

Radius of gyration: 22.18 Å; chains: 1; bounding box: 58×34×56 Å

Sequence (257 aa):
MSEENQLDEQLWVVSQEEMQKFIITAMAGVNVEENQVIQLADLLIEADLRGHHSHGLNRLSVYLENIKVKEKNNAIFCTDLAIKLARDHGIGWVVAAHSNHYGICAHYANKMAKQGFVVEVADRKGVSKISNAWGADSNGLSTTNPKSILNGGGLLPLGTVDEASAAYKGTGLSMMVDLFTGILAGKAWGKHVGKGRDLSTEANVNPEQPVLVPGDPEEAHSGMCAKAGGIVYPTHIIEHLKTVAHNYKIPMFVFRK

pLDDT: mean 74.94, std 13.28, range [28.47, 93.81]